Protein AF-A0A430AUU7-F1 (afdb_monomer)

pLDDT: mean 78.89, std 15.38, range [40.0, 96.62]

Solvent-accessible surface area (backbone atoms only — not comparable to full-atom values): 12287 Å² total; per-residue (Å²): 94,50,63,68,59,46,55,53,52,27,49,58,57,38,65,86,51,57,70,69,60,44,48,53,52,51,54,55,52,50,52,54,52,50,56,44,40,75,74,68,50,51,55,49,56,54,51,69,77,44,78,55,45,68,56,52,34,45,53,55,31,52,74,70,74,42,82,80,68,75,64,72,87,72,81,64,103,67,79,83,78,75,90,80,62,94,81,73,75,98,72,89,79,90,76,88,79,72,78,77,65,74,81,65,49,74,63,56,50,48,53,49,53,51,48,53,51,50,51,50,50,57,61,46,49,56,54,52,49,52,52,51,52,52,51,49,51,52,52,52,52,25,53,50,25,53,50,30,38,61,56,18,51,51,34,46,76,67,59,80,44,103,53,23,70,60,47,29,56,52,17,49,53,40,23,54,52,12,55,53,38,53,67,53,49,52,60,50,53,52,50,52,52,51,51,55,51,49,49,55,52,48,54,55,37,59,75,68,67,52,84,127

Sequence (212 aa):
MNKEHFFIELKIHLRQLPEEELQAVLDKYEAIFAEKQELGMKEVEITKDLPSPKEIAKDILKELNLDYQPANEAHNGWTEIYDDDIFSDARHYHGTDIDTRPPDSAFVRLIQVIGIIFLNIFLMLWVIFCWIMLLFCGWLTTGLLLFSPALGIFSVITALGSFGLFQLSLSILFCGFGLIGILIMNPVTKASYQLIKSYFKWNLRVLRGDRI

Structure (mmCIF, N/CA/C/O backbone):
data_AF-A0A430AUU7-F1
#
_entry.id   AF-A0A430AUU7-F1
#
loop_
_atom_site.group_PDB
_atom_site.id
_atom_site.type_symbol
_atom_site.label_atom_id
_atom_site.label_alt_id
_atom_site.label_comp_id
_atom_site.label_asym_id
_atom_site.label_entity_id
_atom_site.label_seq_id
_atom_site.pdbx_PDB_ins_code
_atom_site.Cartn_x
_atom_site.Cartn_y
_atom_site.Cartn_z
_atom_site.occupancy
_atom_site.B_iso_or_equiv
_atom_site.auth_seq_id
_atom_site.auth_comp_id
_atom_site.auth_asym_id
_atom_site.auth_atom_id
_atom_site.pdbx_PDB_model_num
ATOM 1 N N . MET A 1 1 ? 46.135 16.115 -38.097 1.00 62.88 1 MET A N 1
ATOM 2 C CA . MET A 1 1 ? 46.110 14.657 -37.830 1.00 62.88 1 MET A CA 1
ATOM 3 C C . MET A 1 1 ? 47.513 14.099 -38.019 1.00 62.88 1 MET A C 1
ATOM 5 O O . MET A 1 1 ? 48.355 14.820 -38.535 1.00 62.88 1 MET A O 1
ATOM 9 N N . ASN A 1 2 ? 47.789 12.865 -37.589 1.00 80.81 2 ASN A N 1
ATOM 10 C CA . ASN A 1 2 ? 49.045 12.187 -37.941 1.00 80.81 2 ASN A CA 1
ATOM 11 C C . ASN A 1 2 ? 48.899 11.398 -39.258 1.00 80.81 2 ASN A C 1
ATOM 13 O O . ASN A 1 2 ? 47.759 11.100 -39.636 1.00 80.81 2 ASN A O 1
ATOM 17 N N . LYS A 1 3 ? 50.007 11.028 -39.928 1.00 78.00 3 LYS A N 1
ATOM 18 C CA . LYS A 1 3 ? 49.979 10.257 -41.196 1.00 78.00 3 LYS A CA 1
ATOM 19 C C . LYS A 1 3 ? 49.103 9.002 -41.069 1.00 78.00 3 LYS A C 1
ATOM 21 O O . LYS A 1 3 ? 48.199 8.791 -41.869 1.00 78.00 3 LYS A O 1
ATOM 26 N N . GLU A 1 4 ? 49.312 8.209 -40.022 1.00 77.81 4 GLU A N 1
ATOM 27 C CA . GLU A 1 4 ? 48.573 6.956 -39.795 1.00 77.81 4 GLU A CA 1
ATOM 28 C C . GLU A 1 4 ? 47.061 7.169 -39.647 1.00 77.81 4 GLU A C 1
ATOM 30 O O . GLU A 1 4 ? 46.263 6.445 -40.239 1.00 77.81 4 GLU A O 1
ATOM 35 N N . HIS A 1 5 ? 46.664 8.206 -38.907 1.00 77.44 5 HIS A N 1
ATOM 36 C CA . HIS A 1 5 ? 45.257 8.532 -38.681 1.00 77.44 5 HIS A CA 1
ATOM 37 C C . HIS A 1 5 ? 44.553 8.925 -39.989 1.00 77.44 5 HIS A C 1
ATOM 39 O O . HIS A 1 5 ? 43.415 8.531 -40.225 1.00 77.44 5 HIS A O 1
ATOM 45 N N . PHE A 1 6 ? 45.253 9.645 -40.871 1.00 83.94 6 PHE A N 1
ATOM 46 C CA . PHE A 1 6 ? 44.748 10.016 -42.194 1.00 83.94 6 PHE A CA 1
ATOM 47 C C . PHE A 1 6 ? 44.466 8.785 -43.070 1.00 83.94 6 PHE A C 1
ATOM 49 O O . PHE A 1 6 ? 43.392 8.684 -43.663 1.00 83.94 6 PHE A O 1
ATOM 56 N N . PHE A 1 7 ? 45.387 7.817 -43.112 1.00 82.31 7 PHE A N 1
ATOM 57 C CA . PHE A 1 7 ? 45.208 6.605 -43.918 1.00 82.31 7 PHE A CA 1
ATOM 58 C C . PHE A 1 7 ? 44.124 5.669 -43.370 1.00 82.31 7 PHE A C 1
ATOM 60 O O . PHE A 1 7 ? 43.397 5.055 -44.153 1.00 82.31 7 PHE A O 1
ATOM 67 N N . ILE A 1 8 ? 43.978 5.577 -42.045 1.00 81.25 8 ILE A N 1
ATOM 68 C CA . ILE A 1 8 ? 42.907 4.791 -41.414 1.00 81.25 8 ILE A CA 1
ATOM 69 C C . ILE A 1 8 ? 41.536 5.357 -41.796 1.00 81.25 8 ILE A C 1
ATOM 71 O O . ILE A 1 8 ? 40.669 4.609 -42.248 1.00 81.25 8 ILE A O 1
ATOM 75 N N . GLU A 1 9 ? 41.352 6.671 -41.674 1.00 79.00 9 GLU A N 1
ATOM 76 C CA . GLU A 1 9 ? 40.084 7.332 -41.993 1.00 79.00 9 GLU A CA 1
ATOM 77 C C . GLU A 1 9 ? 39.754 7.250 -43.491 1.00 79.00 9 GLU A C 1
ATOM 79 O O . GLU A 1 9 ? 38.626 6.923 -43.872 1.00 79.00 9 GLU A O 1
ATOM 84 N N . LEU A 1 10 ? 40.760 7.426 -44.355 1.00 82.50 10 LEU A N 1
ATOM 85 C CA . LEU A 1 10 ? 40.610 7.255 -45.801 1.00 82.50 10 LEU A CA 1
ATOM 86 C C . LEU A 1 10 ? 40.178 5.822 -46.164 1.00 82.50 10 LEU A C 1
ATOM 88 O O . LEU A 1 10 ? 39.253 5.634 -46.957 1.00 82.50 10 LEU A O 1
ATOM 92 N N . LYS A 1 11 ? 40.783 4.804 -45.536 1.00 82.44 11 LYS A N 1
ATOM 93 C CA . LYS A 1 11 ? 40.429 3.390 -45.740 1.00 82.44 11 LYS A CA 1
ATOM 94 C C . LYS A 1 11 ? 39.004 3.071 -45.281 1.00 82.44 11 LYS A C 1
ATOM 96 O O . LYS A 1 11 ? 38.320 2.279 -45.928 1.00 82.44 11 LYS A O 1
ATOM 101 N N . ILE A 1 12 ? 38.543 3.683 -44.188 1.00 79.88 12 ILE A N 1
ATOM 102 C CA . ILE A 1 12 ? 37.166 3.517 -43.697 1.00 79.88 12 ILE A CA 1
ATOM 103 C C . ILE A 1 12 ? 36.164 4.041 -44.731 1.00 79.88 12 ILE A C 1
ATOM 105 O O . ILE A 1 12 ? 35.179 3.360 -45.032 1.00 79.88 12 ILE A O 1
ATOM 109 N N . HIS A 1 13 ? 36.426 5.216 -45.308 1.00 78.75 13 HIS A N 1
ATOM 110 C CA . HIS A 1 13 ? 35.535 5.817 -46.300 1.00 78.75 13 HIS A CA 1
ATOM 111 C C . HIS A 1 13 ? 35.591 5.139 -47.678 1.00 78.75 13 HIS A C 1
ATOM 113 O O . HIS A 1 13 ? 34.579 5.120 -48.375 1.00 78.75 13 HIS A O 1
ATOM 119 N N . LEU A 1 14 ? 36.717 4.522 -48.045 1.00 80.56 14 LEU A N 1
ATOM 120 C CA . LEU A 1 14 ? 36.902 3.810 -49.317 1.00 80.56 14 LEU A CA 1
ATOM 121 C C . LEU A 1 14 ? 36.639 2.294 -49.241 1.00 80.56 14 LEU A C 1
ATOM 123 O O . LEU A 1 14 ? 36.948 1.573 -50.184 1.00 80.56 14 LEU A O 1
ATOM 127 N N . ARG A 1 15 ? 36.021 1.784 -48.164 1.00 77.62 15 ARG A N 1
ATOM 128 C CA . ARG A 1 15 ? 35.732 0.341 -47.978 1.00 77.62 15 ARG A CA 1
ATOM 129 C C . ARG A 1 15 ? 34.912 -0.298 -49.111 1.00 77.62 15 ARG A C 1
ATOM 131 O O . ARG A 1 15 ? 34.860 -1.517 -49.216 1.00 77.62 15 ARG A O 1
ATOM 138 N N . GLN A 1 16 ? 34.223 0.512 -49.907 1.00 73.12 16 GLN A N 1
ATOM 139 C CA . GLN A 1 16 ? 33.379 0.053 -51.009 1.00 73.12 16 GLN A CA 1
ATOM 140 C C . GLN A 1 16 ? 34.174 -0.265 -52.283 1.00 73.12 16 GLN A C 1
ATOM 142 O O . GLN A 1 16 ? 33.625 -0.905 -53.176 1.00 73.12 16 GLN A O 1
ATOM 147 N N . LEU A 1 17 ? 35.437 0.168 -52.373 1.00 76.94 17 LEU A N 1
ATOM 148 C CA . LEU A 1 17 ? 36.290 -0.093 -53.530 1.00 76.94 17 LEU A CA 1
ATOM 149 C C . LEU A 1 17 ? 36.855 -1.523 -53.484 1.00 76.94 17 LEU A C 1
ATOM 151 O O . LEU A 1 17 ? 37.114 -2.049 -52.395 1.00 76.94 17 LEU A O 1
ATOM 155 N N . PRO A 1 18 ? 37.087 -2.151 -54.651 1.00 81.94 18 PRO A N 1
ATOM 156 C CA . PRO A 1 18 ? 37.859 -3.383 -54.723 1.00 81.94 18 PRO A CA 1
ATOM 157 C C . PRO A 1 18 ? 39.281 -3.155 -54.188 1.00 81.94 18 PRO A C 1
ATOM 159 O O . PRO A 1 18 ? 39.830 -2.057 -54.274 1.00 81.94 18 PRO A O 1
ATOM 162 N N . GLU A 1 19 ? 39.879 -4.208 -53.630 1.00 76.62 19 GLU A N 1
ATOM 163 C CA . GLU A 1 19 ? 41.167 -4.138 -52.926 1.00 76.62 19 GLU A CA 1
ATOM 164 C C . GLU A 1 19 ? 42.291 -3.555 -53.801 1.00 76.62 19 GLU A C 1
ATOM 166 O O . GLU A 1 19 ? 43.094 -2.764 -53.313 1.00 76.62 19 GLU A O 1
ATOM 171 N N . GLU A 1 20 ? 42.278 -3.850 -55.105 1.00 77.44 20 GLU A N 1
ATOM 172 C CA . GLU A 1 20 ? 43.240 -3.323 -56.081 1.00 77.44 20 GLU A CA 1
ATOM 173 C C . GLU A 1 20 ? 43.153 -1.793 -56.244 1.00 77.44 20 GLU A C 1
ATOM 175 O O . GLU A 1 20 ? 44.175 -1.107 -56.244 1.00 77.44 20 GLU A O 1
ATOM 180 N N . GLU A 1 21 ? 41.943 -1.232 -56.336 1.00 79.31 21 GLU A N 1
ATOM 181 C CA . GLU A 1 21 ? 41.742 0.217 -56.485 1.00 79.31 21 GLU A CA 1
ATOM 182 C C . GLU A 1 21 ? 42.003 0.958 -55.172 1.00 79.31 21 GLU A C 1
ATOM 184 O O . GLU A 1 21 ? 42.597 2.038 -55.167 1.00 79.31 21 GLU A O 1
ATOM 189 N N . LEU A 1 22 ? 41.613 0.357 -54.043 1.00 82.31 22 LEU A N 1
ATOM 190 C CA . LEU A 1 22 ? 41.919 0.882 -52.715 1.00 82.31 22 LEU A CA 1
ATOM 191 C C . LEU A 1 22 ? 43.435 1.012 -52.521 1.00 82.31 22 LEU A C 1
ATOM 193 O O . LEU A 1 22 ? 43.908 2.047 -52.054 1.00 82.31 22 LEU A O 1
ATOM 197 N N . GLN A 1 23 ? 44.193 -0.020 -52.890 1.00 80.69 23 GLN A N 1
ATOM 198 C CA . GLN A 1 23 ? 45.644 -0.033 -52.732 1.00 80.69 23 GLN A CA 1
ATOM 199 C C . GLN A 1 23 ? 46.318 0.994 -53.652 1.00 80.69 23 GLN A C 1
ATOM 201 O O . GLN A 1 23 ? 47.152 1.764 -53.185 1.00 80.69 23 GLN A O 1
ATOM 206 N N . ALA A 1 24 ? 45.855 1.124 -54.899 1.00 82.75 24 ALA A N 1
ATOM 207 C CA . ALA A 1 24 ? 46.340 2.152 -55.822 1.00 82.75 24 ALA A CA 1
ATOM 208 C C . ALA A 1 24 ? 46.122 3.587 -55.298 1.00 82.75 24 ALA A C 1
ATOM 210 O O . ALA A 1 24 ? 46.979 4.460 -55.470 1.00 82.75 24 ALA A O 1
ATOM 211 N N . VAL A 1 25 ? 44.989 3.844 -54.636 1.00 83.94 25 VAL A N 1
ATOM 212 C CA . VAL A 1 25 ? 44.725 5.136 -53.985 1.00 83.94 25 VAL A CA 1
ATOM 213 C C . VAL A 1 25 ? 45.675 5.357 -52.809 1.00 83.94 25 VAL A C 1
ATOM 215 O O . VAL A 1 25 ? 46.253 6.439 -52.691 1.00 83.94 25 VAL A O 1
ATOM 218 N N . LEU A 1 26 ? 45.858 4.353 -51.949 1.00 85.75 26 LEU A N 1
ATOM 219 C CA . LEU A 1 26 ? 46.751 4.455 -50.792 1.00 85.75 26 LEU A CA 1
ATOM 220 C C . LEU A 1 26 ? 48.198 4.728 -51.225 1.00 85.75 26 LEU A C 1
ATOM 222 O O . LEU A 1 26 ? 48.805 5.664 -50.705 1.00 85.75 26 LEU A O 1
ATOM 226 N N . ASP A 1 27 ? 48.694 4.011 -52.233 1.00 86.38 27 ASP A N 1
ATOM 227 C CA . ASP A 1 27 ? 50.049 4.172 -52.772 1.00 86.38 27 ASP A CA 1
ATOM 228 C C . ASP A 1 27 ? 50.266 5.579 -53.355 1.00 86.38 27 ASP A C 1
ATOM 230 O O . ASP A 1 27 ? 51.306 6.210 -53.141 1.00 86.38 27 ASP A O 1
ATOM 234 N N . LYS A 1 28 ? 49.255 6.124 -54.047 1.00 86.62 28 LYS A N 1
ATOM 235 C CA . LYS A 1 28 ? 49.293 7.490 -54.591 1.00 86.62 28 LYS A CA 1
ATOM 236 C C . LYS A 1 28 ? 49.451 8.532 -53.484 1.00 86.62 28 LYS A C 1
ATOM 238 O O . LYS A 1 28 ? 50.271 9.442 -53.611 1.00 86.62 28 LYS A O 1
ATOM 243 N N . TYR A 1 29 ? 48.665 8.429 -52.413 1.00 85.56 29 TYR A N 1
ATOM 244 C CA . TYR A 1 29 ? 48.767 9.371 -51.297 1.00 85.56 29 TYR A CA 1
ATOM 245 C C . TYR A 1 29 ? 50.035 9.143 -50.474 1.00 85.56 29 TYR A C 1
ATOM 247 O O . TYR A 1 29 ? 50.625 10.114 -50.004 1.00 85.56 29 TYR A O 1
ATOM 255 N N . GLU A 1 30 ? 50.518 7.909 -50.354 1.00 87.00 30 GLU A N 1
ATOM 256 C CA . GLU A 1 30 ? 51.804 7.622 -49.720 1.00 87.00 30 GLU A CA 1
ATOM 257 C C . GLU A 1 30 ? 52.971 8.293 -50.455 1.00 87.00 30 GLU A C 1
ATOM 259 O O . GLU A 1 30 ? 53.800 8.933 -49.804 1.00 87.00 30 GLU A O 1
ATOM 264 N N . ALA A 1 31 ? 52.988 8.252 -51.789 1.00 85.94 31 ALA A N 1
ATOM 265 C CA . ALA A 1 31 ? 53.989 8.954 -52.591 1.00 85.94 31 ALA A CA 1
ATOM 266 C C . ALA A 1 31 ? 53.959 10.479 -52.364 1.00 85.94 31 ALA A C 1
ATOM 268 O O . ALA A 1 31 ? 55.010 11.096 -52.201 1.00 85.94 31 ALA A O 1
ATOM 269 N N . ILE A 1 32 ? 52.764 11.079 -52.265 1.00 84.69 32 ILE A N 1
ATOM 270 C CA . ILE A 1 32 ? 52.600 12.516 -51.969 1.00 84.69 32 ILE A CA 1
ATOM 271 C C . ILE A 1 32 ? 53.133 12.855 -50.570 1.00 84.69 32 ILE A C 1
ATOM 273 O O . ILE A 1 32 ? 53.781 13.886 -50.381 1.00 84.69 32 ILE A O 1
ATOM 277 N N . PHE A 1 33 ? 52.865 12.004 -49.575 1.00 84.56 33 PHE A N 1
ATOM 278 C CA . PHE A 1 33 ? 53.399 12.191 -48.225 1.00 84.56 33 PHE A CA 1
ATOM 279 C C . PHE A 1 33 ? 54.927 12.069 -48.200 1.00 84.56 33 PHE A C 1
ATOM 281 O O . PHE A 1 33 ? 55.571 12.880 -47.538 1.00 84.56 33 PHE A O 1
ATOM 288 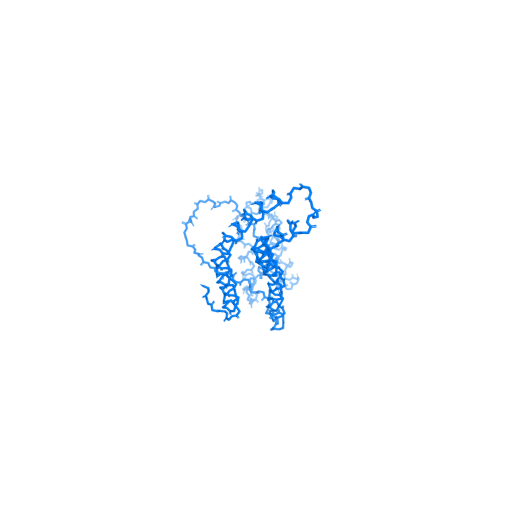N N . ALA A 1 34 ? 55.502 11.112 -48.934 1.00 85.06 34 ALA A N 1
ATOM 289 C CA . ALA A 1 34 ? 56.949 10.924 -49.027 1.00 85.06 34 ALA A CA 1
ATOM 290 C C . ALA A 1 34 ? 57.644 12.128 -49.687 1.00 85.06 34 ALA A C 1
ATOM 292 O O . ALA A 1 34 ? 58.589 12.670 -49.121 1.00 85.06 34 ALA A O 1
ATOM 293 N N . GLU A 1 35 ? 57.119 12.617 -50.814 1.00 86.12 35 GLU A N 1
ATOM 294 C CA . GLU A 1 35 ? 57.648 13.800 -51.510 1.00 86.12 35 GLU A CA 1
ATOM 295 C C . GLU A 1 35 ? 57.627 15.042 -50.603 1.00 86.12 35 GLU A C 1
ATOM 297 O O . GLU A 1 35 ? 58.610 15.776 -50.478 1.00 86.12 35 GLU A O 1
ATOM 302 N N . LYS A 1 36 ? 56.515 15.262 -49.894 1.00 82.38 36 LYS A N 1
ATOM 303 C CA . LYS A 1 36 ? 56.381 16.393 -48.968 1.00 82.38 36 LYS A CA 1
ATOM 304 C C . LYS A 1 36 ? 57.260 16.257 -47.719 1.00 82.38 36 LYS A C 1
ATOM 306 O O . LYS A 1 36 ? 57.702 17.271 -47.177 1.00 82.38 36 LYS A O 1
ATOM 311 N N . GLN A 1 37 ? 57.540 15.033 -47.281 1.00 82.12 37 GLN A N 1
ATOM 312 C CA . GLN A 1 37 ? 58.458 14.757 -46.177 1.00 82.12 37 GLN A CA 1
ATOM 313 C C . GLN A 1 37 ? 59.918 15.024 -46.573 1.00 82.12 37 GLN A C 1
ATOM 315 O O . GLN A 1 37 ? 60.671 15.571 -45.767 1.00 82.12 37 GLN A O 1
ATOM 320 N N . GLU A 1 38 ? 60.310 14.725 -47.816 1.00 81.31 38 GLU A N 1
ATOM 321 C CA . GLU A 1 38 ? 61.638 15.069 -48.355 1.00 81.31 38 GLU A CA 1
ATOM 322 C C . GLU A 1 38 ? 61.856 16.587 -48.458 1.00 81.31 38 GLU A C 1
ATOM 324 O O . GLU A 1 38 ? 62.966 17.073 -48.242 1.00 81.31 38 GLU A O 1
ATOM 329 N N . LEU A 1 39 ? 60.784 17.354 -48.685 1.00 79.62 39 LEU A N 1
ATOM 330 C CA . LEU A 1 39 ? 60.789 18.823 -48.619 1.00 79.62 39 LEU A CA 1
ATOM 331 C C . LEU A 1 39 ? 60.893 19.378 -47.182 1.00 79.62 39 LEU A C 1
ATOM 333 O O . LEU A 1 39 ? 60.913 20.595 -46.991 1.00 79.62 39 LEU A O 1
ATOM 337 N N . GLY A 1 40 ? 60.980 18.509 -46.171 1.00 77.38 40 GLY A N 1
ATOM 338 C CA . GLY A 1 40 ? 61.178 18.874 -44.768 1.00 77.38 40 GLY A CA 1
ATOM 339 C C . GLY A 1 40 ? 59.902 19.258 -44.015 1.00 77.38 40 GLY A C 1
ATOM 340 O O . GLY A 1 40 ? 59.999 19.741 -42.884 1.00 77.38 40 GLY A O 1
ATOM 341 N N . MET A 1 41 ? 58.717 19.051 -44.601 1.00 74.44 41 MET A N 1
ATOM 342 C CA . MET A 1 41 ? 57.445 19.305 -43.917 1.00 74.44 41 MET A CA 1
ATOM 343 C C . MET A 1 41 ? 57.152 18.219 -42.881 1.00 74.44 41 MET A C 1
ATOM 345 O O . MET A 1 41 ? 57.390 17.029 -43.103 1.00 74.44 41 MET A O 1
ATOM 349 N N . LYS A 1 42 ? 56.597 18.620 -41.735 1.00 81.19 42 LYS A N 1
ATOM 350 C CA . LYS A 1 42 ? 56.163 17.664 -40.708 1.00 81.19 42 LYS A CA 1
ATOM 351 C C . LYS A 1 42 ? 54.832 17.033 -41.109 1.00 81.19 42 LYS A C 1
ATOM 353 O O . LYS A 1 42 ? 53.970 17.701 -41.666 1.00 81.19 42 LYS A O 1
ATOM 358 N N . GLU A 1 43 ? 54.613 15.773 -40.735 1.00 77.06 43 GLU A N 1
ATOM 359 C CA . GLU A 1 43 ? 53.394 15.013 -41.075 1.00 77.06 43 GLU A CA 1
ATOM 360 C C . GLU A 1 43 ? 52.094 15.762 -40.727 1.00 77.06 43 GLU A C 1
ATOM 362 O O . GLU A 1 43 ? 51.132 15.752 -41.491 1.00 77.06 43 GLU A O 1
ATOM 367 N N . VAL A 1 44 ? 52.089 16.493 -39.608 1.00 74.94 44 VAL A N 1
ATOM 368 C CA . VAL A 1 44 ? 50.937 17.289 -39.159 1.00 74.94 44 VAL A CA 1
ATOM 369 C C . VAL A 1 44 ? 50.650 18.471 -40.090 1.00 74.94 44 VAL A C 1
ATOM 371 O O . VAL A 1 44 ? 49.485 18.794 -40.310 1.00 74.94 44 VAL A O 1
ATOM 374 N N . GLU A 1 45 ? 51.680 19.104 -40.649 1.00 75.19 45 GLU A N 1
ATOM 375 C CA . GLU A 1 45 ? 51.544 20.210 -41.608 1.00 75.19 45 GLU A CA 1
ATOM 376 C C . GLU A 1 45 ? 51.049 19.684 -42.956 1.00 75.19 45 GLU A C 1
ATOM 378 O O . GLU A 1 45 ? 50.103 20.228 -43.519 1.00 75.19 45 GLU A O 1
ATOM 383 N N . ILE A 1 46 ? 51.571 18.534 -43.391 1.00 75.69 46 ILE A N 1
ATOM 384 C CA . ILE A 1 46 ? 51.122 17.856 -44.612 1.00 75.69 46 ILE A CA 1
ATOM 385 C C . ILE A 1 46 ? 49.617 17.549 -44.539 1.00 75.69 46 ILE A C 1
ATOM 387 O O . ILE A 1 46 ? 48.894 17.817 -45.495 1.00 75.69 46 ILE A O 1
ATOM 391 N N . THR A 1 47 ? 49.112 17.064 -43.396 1.00 74.75 47 THR A N 1
ATOM 392 C CA . THR A 1 47 ? 47.666 16.803 -43.226 1.00 74.75 47 THR A CA 1
ATOM 393 C C . THR A 1 47 ? 46.791 18.057 -43.191 1.00 74.75 47 THR A C 1
ATOM 395 O O . THR A 1 47 ? 45.591 17.937 -43.400 1.00 74.75 47 THR A O 1
ATOM 398 N N . LYS A 1 48 ? 47.353 19.239 -42.902 1.00 76.62 48 LYS A N 1
ATOM 399 C CA . LYS A 1 48 ? 46.611 20.512 -42.939 1.00 76.62 48 LYS A CA 1
ATOM 400 C C . LYS A 1 48 ? 46.525 21.081 -44.352 1.00 76.62 48 LYS A C 1
ATOM 402 O O . LYS A 1 48 ? 45.543 21.740 -44.674 1.00 76.62 48 LYS A O 1
ATOM 407 N N . ASP A 1 49 ? 47.539 20.813 -45.170 1.00 76.88 49 ASP A N 1
ATOM 408 C CA . ASP A 1 49 ? 47.589 21.248 -46.566 1.00 76.88 49 ASP A CA 1
ATOM 409 C C . ASP A 1 49 ? 46.782 20.341 -47.506 1.00 76.88 49 ASP A C 1
ATOM 411 O O . ASP A 1 49 ? 46.441 20.750 -48.617 1.00 76.88 49 ASP A O 1
ATOM 415 N N . LEU A 1 50 ? 46.523 19.091 -47.109 1.00 78.94 50 LEU A N 1
ATOM 416 C CA . LEU A 1 50 ? 45.706 18.158 -47.884 1.00 78.94 50 LEU A CA 1
ATOM 417 C C . LEU A 1 50 ? 44.208 18.328 -47.560 1.00 78.94 50 LEU A C 1
ATOM 419 O O . LEU A 1 50 ? 43.861 18.617 -46.414 1.00 78.94 50 LEU A O 1
ATOM 423 N N . PRO A 1 51 ? 43.308 18.098 -48.540 1.00 77.56 51 PRO A N 1
ATOM 424 C CA . PRO A 1 51 ? 41.873 18.006 -48.282 1.00 77.56 51 PRO A CA 1
ATOM 425 C C . PRO A 1 51 ? 41.553 16.901 -47.268 1.00 77.56 51 PRO A C 1
ATOM 427 O O . PRO A 1 51 ? 42.328 15.952 -47.100 1.00 77.56 51 PRO A O 1
ATOM 430 N N . SER A 1 52 ? 40.400 16.999 -46.604 1.00 79.31 52 SER A N 1
ATOM 431 C CA . SER A 1 52 ? 40.021 16.010 -45.589 1.00 79.31 52 SER A CA 1
ATOM 432 C C . SER A 1 52 ? 39.900 14.598 -46.201 1.00 79.31 52 SER A C 1
ATOM 434 O O . SER A 1 52 ? 39.441 14.463 -47.341 1.00 79.31 52 SER A O 1
ATOM 436 N N . PRO A 1 53 ? 40.259 13.517 -45.473 1.00 77.31 53 PRO A N 1
ATOM 437 C CA . PRO A 1 53 ? 40.159 12.143 -45.987 1.00 77.31 53 PRO A CA 1
ATOM 438 C C . PRO A 1 53 ? 38.766 11.803 -46.531 1.00 77.31 53 PRO A C 1
ATOM 440 O O . PRO A 1 53 ? 38.624 11.074 -47.511 1.00 77.31 53 PRO A O 1
ATOM 443 N N . LYS A 1 54 ? 37.731 12.371 -45.906 1.00 76.69 54 LYS A N 1
ATOM 444 C CA . LYS A 1 54 ? 36.329 12.233 -46.301 1.00 76.69 54 LYS A CA 1
ATOM 445 C C . LYS A 1 54 ? 36.023 12.885 -47.650 1.00 76.69 54 LYS A C 1
ATOM 447 O O . LYS A 1 54 ? 35.291 12.304 -48.448 1.00 76.69 54 LYS A O 1
ATOM 452 N N . GLU A 1 55 ? 36.565 14.073 -47.911 1.00 77.31 55 GLU A N 1
ATOM 453 C CA . GLU A 1 55 ? 36.413 14.759 -49.201 1.00 77.31 55 GLU A CA 1
ATOM 454 C C . GLU A 1 55 ? 37.154 14.017 -50.307 1.00 77.31 55 GLU A C 1
ATOM 456 O O . GLU A 1 55 ? 36.570 13.763 -51.357 1.00 77.31 55 GLU A O 1
ATOM 461 N N . ILE A 1 56 ? 38.379 13.562 -50.029 1.00 81.94 56 ILE A N 1
ATOM 462 C CA . ILE A 1 56 ? 39.157 12.733 -50.956 1.00 81.94 56 ILE A CA 1
ATOM 463 C C . ILE A 1 56 ? 38.381 11.464 -51.318 1.00 81.94 56 ILE A C 1
ATOM 465 O O . ILE A 1 56 ? 38.243 11.133 -52.494 1.00 81.94 56 ILE A O 1
ATOM 469 N N . ALA A 1 57 ? 37.829 10.771 -50.320 1.00 81.62 57 ALA A N 1
ATOM 470 C CA . ALA A 1 57 ? 37.047 9.568 -50.565 1.00 81.62 57 ALA A CA 1
ATOM 471 C C . ALA A 1 57 ? 35.804 9.850 -51.420 1.00 81.62 57 ALA A C 1
ATOM 473 O O . ALA A 1 57 ? 35.491 9.082 -52.328 1.00 81.62 57 ALA A O 1
ATOM 474 N N . LYS A 1 58 ? 35.114 10.965 -51.161 1.00 80.50 58 LYS A N 1
ATOM 475 C CA . LYS A 1 58 ? 33.938 11.386 -51.929 1.00 80.50 58 LYS A CA 1
ATOM 476 C C . LYS A 1 58 ? 34.283 11.703 -53.384 1.00 80.50 58 LYS A C 1
ATOM 478 O O . LYS A 1 58 ? 33.524 11.320 -54.271 1.00 80.50 58 LYS A O 1
ATOM 483 N N . ASP A 1 59 ? 35.402 12.376 -53.627 1.00 81.06 59 ASP A N 1
ATOM 484 C CA . ASP A 1 59 ? 35.844 12.729 -54.977 1.00 81.06 59 ASP A CA 1
ATOM 485 C C . ASP A 1 59 ? 36.249 11.488 -55.782 1.00 81.06 59 ASP A C 1
ATOM 487 O O . ASP A 1 59 ? 35.827 11.345 -56.929 1.00 81.06 59 ASP A O 1
ATOM 491 N N . ILE A 1 60 ? 36.964 10.547 -55.159 1.00 82.94 60 ILE A N 1
ATOM 492 C CA . ILE A 1 60 ? 37.358 9.273 -55.784 1.00 82.94 60 ILE A CA 1
ATOM 493 C C . ILE A 1 60 ? 36.129 8.417 -56.113 1.00 82.94 60 ILE A C 1
ATOM 495 O O . ILE A 1 60 ? 36.001 7.902 -57.222 1.00 82.94 60 ILE A O 1
ATOM 499 N N . LEU A 1 61 ? 35.185 8.297 -55.176 1.00 80.19 61 LEU A N 1
ATOM 500 C CA . LEU A 1 61 ? 33.938 7.559 -55.402 1.00 80.19 61 LEU A CA 1
ATOM 501 C C . LEU A 1 61 ? 33.108 8.190 -56.526 1.00 80.19 61 LEU A C 1
ATOM 503 O O . LEU A 1 61 ? 32.575 7.481 -57.379 1.00 80.19 61 LEU A O 1
ATOM 507 N N . LYS A 1 62 ? 33.060 9.525 -56.578 1.00 82.31 62 LYS A N 1
ATOM 508 C CA . LYS A 1 62 ? 32.377 10.266 -57.640 1.00 82.31 62 LYS A CA 1
ATOM 509 C C . LYS A 1 62 ? 33.027 10.045 -59.008 1.00 82.31 62 LYS A C 1
ATOM 511 O O . LYS A 1 62 ? 32.306 9.906 -59.993 1.00 82.31 62 LYS A O 1
ATOM 516 N N . GLU A 1 63 ? 34.356 10.002 -59.079 1.00 80.94 63 GLU A N 1
ATOM 517 C CA . GLU A 1 63 ? 35.100 9.704 -60.310 1.00 80.94 63 GLU A CA 1
ATOM 518 C C . GLU A 1 63 ? 34.791 8.289 -60.833 1.00 80.94 63 GLU A C 1
ATOM 520 O O . GLU A 1 63 ? 34.625 8.088 -62.037 1.00 80.94 63 GLU A O 1
ATOM 525 N N . LEU A 1 64 ? 34.586 7.334 -59.922 1.00 77.56 64 LEU A N 1
ATOM 526 C CA . LEU A 1 64 ? 34.205 5.948 -60.219 1.00 77.56 64 LEU A CA 1
ATOM 527 C C . LEU A 1 64 ? 32.693 5.747 -60.466 1.00 77.56 64 LEU A C 1
ATOM 529 O O . LEU A 1 64 ? 32.252 4.618 -60.668 1.00 77.56 64 LEU A O 1
ATOM 533 N N . ASN A 1 65 ? 31.886 6.818 -60.491 1.00 74.25 65 ASN A N 1
ATOM 534 C CA . ASN A 1 65 ? 30.413 6.774 -60.568 1.00 74.25 65 ASN A CA 1
ATOM 535 C C . ASN A 1 65 ? 29.749 5.932 -59.455 1.00 74.25 65 ASN A C 1
ATOM 537 O O . ASN A 1 65 ? 28.669 5.371 -59.652 1.00 74.25 65 ASN A O 1
ATOM 541 N N . LEU A 1 66 ? 30.380 5.853 -58.282 1.00 74.38 66 LEU A N 1
ATOM 542 C CA . LEU A 1 66 ? 29.843 5.197 -57.094 1.00 74.38 66 LEU A CA 1
ATOM 543 C C . LEU A 1 66 ? 29.181 6.232 -56.177 1.00 74.38 66 LEU A C 1
ATOM 545 O O . LEU A 1 66 ? 29.686 7.341 -55.994 1.00 74.38 66 LEU A O 1
ATOM 549 N N . ASP A 1 67 ? 28.035 5.874 -55.596 1.00 67.81 67 ASP A N 1
ATOM 550 C CA . ASP A 1 67 ? 27.364 6.734 -54.622 1.00 67.81 67 ASP A CA 1
ATOM 551 C C . ASP A 1 67 ? 28.109 6.687 -53.283 1.00 67.81 67 ASP A C 1
ATOM 553 O O . ASP A 1 67 ? 28.422 5.613 -52.765 1.00 67.81 67 ASP A O 1
ATOM 557 N N . TYR A 1 68 ? 28.403 7.855 -52.708 1.00 65.31 68 TYR A N 1
ATOM 558 C CA . TYR A 1 68 ? 29.042 7.924 -51.398 1.00 65.31 68 TYR A CA 1
ATOM 559 C C . TYR A 1 68 ? 28.032 7.499 -50.337 1.00 65.31 68 TYR A C 1
ATOM 561 O O . TYR A 1 68 ? 27.214 8.300 -49.882 1.00 65.31 68 TYR A O 1
ATOM 569 N N . GLN A 1 69 ? 28.117 6.249 -49.891 1.00 61.62 69 GLN A N 1
ATOM 570 C CA . GLN A 1 69 ? 27.440 5.864 -48.662 1.00 61.62 69 GLN A CA 1
ATOM 571 C C . GLN A 1 69 ? 28.332 6.274 -47.487 1.00 61.62 69 GLN A C 1
ATOM 573 O O . GLN A 1 69 ? 29.438 5.730 -47.375 1.00 61.62 69 GLN A O 1
ATOM 578 N N . PRO A 1 70 ? 27.907 7.217 -46.616 1.00 58.56 70 PRO A N 1
ATOM 579 C CA . PRO A 1 70 ? 28.642 7.459 -45.385 1.00 58.56 70 PRO A CA 1
ATOM 580 C C . PRO A 1 70 ? 28.783 6.103 -44.706 1.00 58.56 70 PRO A C 1
ATOM 582 O O . PRO A 1 70 ? 27.797 5.373 -44.583 1.00 58.56 70 PRO A O 1
ATOM 585 N N . ALA A 1 71 ? 30.015 5.720 -44.359 1.00 54.94 71 ALA A N 1
ATOM 586 C CA . ALA A 1 71 ? 30.226 4.537 -43.546 1.00 54.94 71 ALA A CA 1
ATOM 587 C C . ALA A 1 71 ? 29.325 4.735 -42.335 1.00 54.94 71 ALA A C 1
ATOM 589 O O . ALA A 1 71 ? 29.559 5.676 -41.582 1.00 54.94 71 ALA A O 1
ATOM 590 N N . ASN A 1 72 ? 28.237 3.955 -42.253 1.00 49.75 72 ASN A N 1
ATOM 591 C CA . ASN A 1 72 ? 27.279 4.058 -41.167 1.00 49.75 72 ASN A CA 1
ATOM 592 C C . ASN A 1 72 ? 28.115 4.182 -39.898 1.00 49.75 72 ASN A C 1
ATOM 594 O O . ASN A 1 72 ? 28.917 3.280 -39.631 1.00 49.75 72 ASN A O 1
ATOM 598 N N . GLU A 1 73 ? 27.971 5.299 -39.181 1.00 47.38 73 GLU A N 1
ATOM 599 C CA . GLU A 1 73 ? 28.440 5.496 -37.809 1.00 47.38 73 GLU A CA 1
ATOM 600 C C . GLU A 1 73 ? 27.641 4.524 -36.933 1.00 47.38 73 GLU A C 1
ATOM 602 O O . GLU A 1 73 ? 26.803 4.872 -36.106 1.00 47.38 73 GLU A O 1
ATOM 607 N N . ALA A 1 74 ? 27.799 3.243 -37.241 1.00 42.41 74 ALA A N 1
ATOM 608 C CA . ALA A 1 74 ? 27.107 2.147 -36.646 1.00 42.41 74 ALA A CA 1
ATOM 609 C C . ALA A 1 74 ? 27.781 1.959 -35.302 1.00 42.41 74 ALA A C 1
ATOM 611 O O . ALA A 1 74 ? 28.759 1.233 -35.172 1.00 42.41 74 ALA A O 1
ATOM 612 N N . HIS A 1 75 ? 27.185 2.621 -34.318 1.00 47.47 75 HIS A N 1
ATOM 613 C CA . HIS A 1 75 ? 26.841 1.946 -33.085 1.00 47.47 75 HIS A CA 1
ATOM 614 C C . HIS A 1 75 ? 28.050 1.440 -32.294 1.00 47.47 75 HIS A C 1
ATOM 616 O O . HIS A 1 75 ? 28.128 0.279 -31.899 1.00 47.47 75 HIS A O 1
ATOM 622 N N . ASN A 1 76 ? 28.947 2.367 -31.981 1.00 46.50 76 ASN A N 1
ATOM 623 C CA . ASN A 1 76 ? 29.781 2.258 -30.797 1.00 46.50 76 ASN A CA 1
ATOM 624 C C . ASN A 1 76 ? 29.268 3.364 -29.877 1.00 46.50 76 ASN A C 1
ATOM 626 O O . ASN A 1 76 ? 29.354 4.529 -30.246 1.00 46.50 76 ASN A O 1
ATOM 630 N N . GLY A 1 77 ? 28.687 3.027 -28.723 1.00 53.22 77 GLY A N 1
ATOM 631 C CA . GLY A 1 77 ? 28.151 3.987 -27.742 1.00 53.22 77 GLY A CA 1
ATOM 632 C C . GLY A 1 77 ? 29.217 4.841 -27.041 1.00 53.22 77 GLY A C 1
ATOM 633 O O . GLY A 1 77 ? 29.144 5.036 -25.833 1.00 53.22 77 GLY A O 1
ATOM 634 N N . TRP A 1 78 ? 30.213 5.308 -27.789 1.00 44.66 78 TRP A N 1
ATOM 635 C CA . TRP A 1 78 ? 31.306 6.160 -27.360 1.00 44.66 78 TRP A CA 1
ATOM 636 C C . TRP A 1 78 ? 31.456 7.292 -28.370 1.00 44.66 78 TRP A C 1
ATOM 638 O O . TRP A 1 78 ? 32.037 7.117 -29.439 1.00 44.66 78 TRP A O 1
ATOM 648 N N . THR A 1 79 ? 30.918 8.451 -28.015 1.00 51.59 79 THR A N 1
ATOM 649 C CA . THR A 1 79 ? 31.253 9.728 -28.642 1.00 51.59 79 THR A CA 1
ATOM 650 C C . THR A 1 79 ? 32.432 10.292 -27.858 1.00 51.59 79 THR A C 1
ATOM 652 O O . THR A 1 79 ? 32.309 10.501 -26.649 1.00 51.59 79 THR A O 1
ATOM 655 N N . GLU A 1 80 ? 33.585 10.506 -28.492 1.00 51.38 80 GLU A N 1
ATOM 656 C CA . GLU A 1 80 ? 34.644 11.295 -27.859 1.00 51.38 80 GLU A CA 1
ATOM 657 C C . GLU A 1 80 ? 34.117 12.723 -27.684 1.00 51.38 80 GLU A C 1
ATOM 659 O O . GLU A 1 80 ? 33.808 13.416 -28.652 1.00 51.38 80 GLU A O 1
ATOM 664 N N . ILE A 1 81 ? 33.953 13.146 -26.430 1.00 49.16 81 ILE A N 1
ATOM 665 C CA . ILE A 1 81 ? 33.722 14.550 -26.108 1.00 49.16 81 ILE A CA 1
ATOM 666 C C . ILE A 1 81 ? 35.063 15.240 -26.354 1.00 49.16 81 ILE A C 1
ATOM 668 O O . ILE A 1 81 ? 35.972 15.125 -25.534 1.00 49.16 81 ILE A O 1
ATOM 672 N N . TYR A 1 82 ? 35.214 15.916 -27.492 1.00 54.97 82 TYR A N 1
ATOM 673 C CA . TYR A 1 82 ? 36.294 16.883 -27.642 1.00 54.97 82 TYR A CA 1
ATOM 674 C C . TYR A 1 82 ? 36.015 18.026 -26.667 1.00 54.97 82 TYR A C 1
ATOM 676 O O . TYR A 1 82 ? 35.024 18.744 -26.791 1.00 54.97 82 TYR A O 1
ATOM 684 N N . ASP A 1 83 ? 36.874 18.146 -25.663 1.00 51.34 83 ASP A N 1
ATOM 685 C CA . ASP A 1 83 ? 36.795 19.130 -24.584 1.00 51.34 83 ASP A CA 1
ATOM 686 C C . ASP A 1 83 ? 37.241 20.529 -25.058 1.00 51.34 83 ASP A C 1
ATOM 688 O O . ASP A 1 83 ? 38.023 21.188 -24.37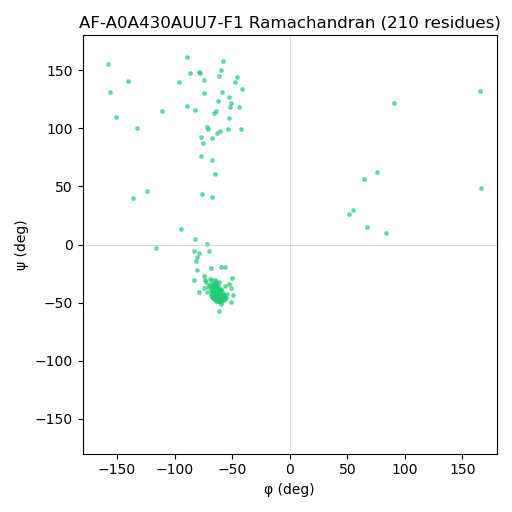9 1.00 51.34 83 ASP A O 1
ATOM 692 N N . ASP A 1 84 ? 36.815 20.961 -26.253 1.00 49.00 84 ASP A N 1
ATOM 693 C CA . ASP A 1 84 ? 37.277 22.230 -26.843 1.00 49.00 84 ASP A CA 1
ATOM 694 C C . ASP A 1 84 ? 36.182 23.285 -27.044 1.00 49.00 84 ASP A C 1
ATOM 696 O O . ASP A 1 84 ? 36.499 24.415 -27.378 1.00 49.00 84 ASP A O 1
ATOM 700 N N . ASP A 1 85 ? 34.910 22.994 -26.744 1.00 46.69 85 ASP A N 1
ATOM 701 C CA . ASP A 1 85 ? 33.839 24.002 -26.856 1.00 46.69 85 ASP A CA 1
ATOM 702 C C . ASP A 1 85 ? 32.860 24.009 -25.667 1.00 46.69 85 ASP A C 1
ATOM 704 O O . ASP A 1 85 ? 31.659 24.270 -25.798 1.00 46.69 85 ASP A O 1
ATOM 708 N N . ILE A 1 86 ? 33.382 23.839 -24.446 1.00 48.94 86 ILE A N 1
ATOM 709 C CA . ILE A 1 86 ? 32.734 24.400 -23.250 1.00 48.94 86 ILE A CA 1
ATOM 710 C C . ILE A 1 86 ? 32.840 25.931 -23.357 1.00 48.94 86 ILE A C 1
ATOM 712 O O . ILE A 1 86 ? 33.686 26.488 -22.688 1.00 48.94 86 ILE A O 1
ATOM 716 N N . PHE A 1 87 ? 32.086 26.609 -24.234 1.00 49.00 87 PHE A N 1
ATOM 717 C CA . PHE A 1 87 ? 31.717 28.046 -24.175 1.00 49.00 87 PHE A CA 1
ATOM 718 C C . PHE A 1 87 ? 31.135 28.566 -25.511 1.00 49.00 87 PHE A C 1
ATOM 720 O O . PHE A 1 87 ? 31.477 29.656 -25.955 1.00 49.00 87 PHE A O 1
ATOM 727 N N . SER A 1 88 ? 30.175 27.892 -26.150 1.00 47.31 88 SER A N 1
ATOM 728 C CA . SER A 1 88 ? 29.168 28.648 -26.915 1.00 47.31 88 SER A CA 1
ATOM 729 C C . SER A 1 88 ? 27.858 27.886 -27.088 1.00 47.31 88 SER A C 1
ATOM 731 O O . SER A 1 88 ? 27.812 26.728 -27.466 1.00 47.31 88 SER A O 1
ATOM 733 N N . ASP A 1 89 ? 26.782 28.603 -26.785 1.00 42.03 89 ASP A N 1
ATOM 734 C CA . ASP A 1 89 ? 25.384 28.255 -27.021 1.00 42.03 89 ASP A CA 1
ATOM 735 C C . ASP A 1 89 ? 24.721 27.222 -26.096 1.00 42.03 89 ASP A C 1
ATOM 737 O O . ASP A 1 89 ? 24.140 26.208 -26.478 1.00 42.03 89 ASP A O 1
ATOM 741 N N . ALA A 1 90 ? 24.657 27.595 -24.817 1.00 49.22 90 ALA A N 1
ATOM 742 C CA . ALA A 1 90 ? 23.505 27.232 -24.009 1.00 49.22 90 ALA A CA 1
ATOM 743 C C . ALA A 1 90 ? 22.251 27.901 -24.598 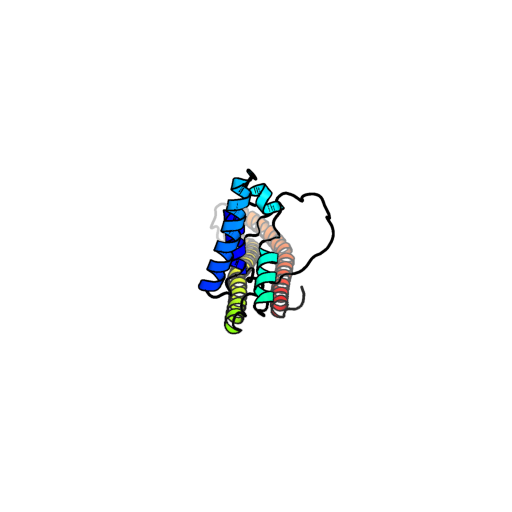1.00 49.22 90 ALA A C 1
ATOM 745 O O . ALA A 1 90 ? 21.989 29.066 -24.282 1.00 49.22 90 ALA A O 1
ATOM 746 N N . ARG A 1 91 ? 21.498 27.174 -25.440 1.00 48.62 91 ARG A N 1
ATOM 747 C CA . ARG A 1 91 ? 20.028 27.226 -25.624 1.00 48.62 91 ARG A CA 1
ATOM 748 C C . ARG A 1 91 ? 19.628 26.498 -26.923 1.00 48.62 91 ARG A C 1
ATOM 750 O O . ARG A 1 91 ? 20.093 26.894 -27.973 1.00 48.62 91 ARG A O 1
ATOM 757 N N . HIS A 1 92 ? 18.613 25.620 -26.837 1.00 40.00 92 HIS A N 1
ATOM 758 C CA . HIS A 1 92 ? 17.900 24.888 -27.922 1.00 40.00 92 HIS A CA 1
ATOM 759 C C . HIS A 1 92 ? 18.525 23.516 -28.263 1.00 40.00 92 HIS A C 1
ATOM 761 O O . HIS A 1 92 ? 19.678 23.456 -28.636 1.00 40.00 92 HIS A O 1
ATOM 767 N N . TYR A 1 93 ? 17.868 22.354 -28.197 1.00 44.56 93 TYR A N 1
ATOM 768 C CA . TYR A 1 93 ? 16.490 21.978 -27.882 1.00 44.56 93 TYR A CA 1
ATOM 769 C C . TYR A 1 93 ? 16.454 20.500 -27.441 1.00 44.56 93 TYR A C 1
ATOM 771 O O . TYR A 1 93 ? 17.288 19.682 -27.810 1.00 44.56 93 TYR A O 1
ATOM 779 N N . HIS A 1 94 ? 15.422 20.195 -26.664 1.00 47.16 94 HIS A N 1
ATOM 780 C CA . HIS A 1 94 ? 14.925 18.884 -26.265 1.00 47.16 94 HIS A CA 1
ATOM 781 C C . HIS A 1 94 ? 14.543 18.035 -27.497 1.00 47.16 94 HIS A C 1
ATOM 783 O O . HIS A 1 94 ? 13.780 18.506 -28.339 1.00 47.16 94 HIS A O 1
ATOM 789 N N . GLY A 1 95 ? 15.003 16.786 -27.578 1.00 42.28 95 GLY A N 1
ATOM 790 C CA . GLY A 1 95 ? 14.609 15.835 -28.619 1.00 42.28 95 GLY A CA 1
ATOM 791 C C . GLY A 1 95 ? 14.687 14.416 -28.078 1.00 42.28 95 GLY A C 1
ATOM 792 O O . GLY A 1 95 ? 15.753 13.924 -27.744 1.00 42.28 95 GLY A O 1
ATOM 793 N N . THR A 1 96 ? 13.530 13.801 -27.890 1.00 45.69 96 THR A N 1
ATOM 794 C CA . THR A 1 96 ? 13.345 12.450 -27.372 1.00 45.69 96 THR A CA 1
ATOM 795 C C . THR A 1 96 ? 13.865 11.413 -28.364 1.00 45.69 96 THR A C 1
ATOM 797 O O . THR A 1 96 ? 13.094 10.939 -29.200 1.00 45.69 96 THR A O 1
ATOM 800 N N . ASP A 1 97 ? 15.127 11.012 -28.252 1.00 44.62 97 ASP A N 1
ATOM 801 C CA . ASP A 1 97 ? 15.580 9.777 -28.887 1.00 44.62 97 ASP A CA 1
ATOM 802 C C . ASP A 1 97 ? 15.055 8.605 -28.060 1.00 44.62 97 ASP A C 1
ATOM 804 O O . ASP A 1 97 ? 15.659 8.111 -27.107 1.00 44.62 97 ASP A O 1
ATOM 808 N N . ILE A 1 98 ? 13.829 8.207 -28.403 1.00 45.72 98 ILE A N 1
ATOM 809 C CA . ILE A 1 98 ? 13.318 6.880 -28.103 1.00 45.72 98 ILE A CA 1
ATOM 810 C C . ILE A 1 98 ? 14.266 5.934 -28.829 1.00 45.72 98 ILE A C 1
ATOM 812 O O . ILE A 1 98 ? 14.143 5.733 -30.034 1.00 45.72 98 ILE A O 1
ATOM 816 N N . ASP A 1 99 ? 15.222 5.403 -28.077 1.00 47.59 99 ASP A N 1
ATOM 817 C CA . ASP A 1 99 ? 16.033 4.246 -28.418 1.00 47.59 99 ASP A CA 1
ATOM 818 C C . ASP A 1 99 ? 15.099 3.194 -29.039 1.00 47.59 99 ASP A C 1
ATOM 820 O O . ASP A 1 99 ? 14.298 2.546 -28.350 1.00 47.59 99 ASP A O 1
ATOM 824 N N . THR A 1 100 ? 15.083 3.111 -30.373 1.00 47.81 100 THR A N 1
ATOM 825 C CA . THR A 1 100 ? 14.255 2.151 -31.100 1.00 47.81 100 THR A CA 1
ATOM 826 C C . THR A 1 100 ? 14.946 0.808 -30.983 1.00 47.81 100 THR A C 1
ATOM 828 O O . THR A 1 100 ? 15.583 0.311 -31.909 1.00 47.81 100 THR A O 1
ATOM 831 N N . ARG A 1 101 ? 14.800 0.207 -29.796 1.00 55.84 101 ARG A N 1
ATOM 832 C CA . ARG A 1 101 ? 15.029 -1.218 -29.583 1.00 55.84 101 ARG A CA 1
ATOM 833 C C . ARG A 1 101 ? 14.423 -1.962 -30.780 1.00 55.84 101 ARG A C 1
ATOM 835 O O . ARG A 1 101 ? 13.290 -1.625 -31.160 1.00 55.84 101 ARG A O 1
ATOM 842 N N . PRO A 1 102 ? 15.138 -2.938 -31.380 1.00 55.59 102 PRO A N 1
ATOM 843 C CA . PRO A 1 102 ? 14.585 -3.752 -32.462 1.00 55.59 102 PRO A CA 1
ATOM 844 C C . PRO A 1 102 ? 13.195 -4.216 -32.031 1.00 55.59 102 PRO A C 1
ATOM 846 O O . PRO A 1 102 ? 13.027 -4.474 -30.839 1.00 55.59 102 PRO A O 1
ATOM 849 N N . PRO A 1 103 ? 12.186 -4.236 -32.923 1.00 54.97 103 PRO A N 1
ATOM 850 C CA . PRO A 1 103 ? 10.791 -4.353 -32.526 1.00 54.97 103 PRO A CA 1
ATOM 851 C C . PRO A 1 103 ? 10.627 -5.582 -31.641 1.00 54.97 103 PRO A C 1
ATOM 853 O O . PRO A 1 103 ? 10.584 -6.702 -32.146 1.00 54.97 103 PRO A O 1
ATOM 856 N N . ASP A 1 104 ? 10.581 -5.363 -30.319 1.00 62.03 104 ASP A N 1
ATOM 857 C CA . ASP A 1 104 ? 10.337 -6.435 -29.368 1.00 62.03 104 ASP A CA 1
ATOM 858 C C . ASP A 1 104 ? 9.077 -7.107 -29.872 1.00 62.03 104 ASP A C 1
ATOM 860 O O . ASP A 1 104 ? 8.045 -6.437 -30.030 1.00 62.03 104 ASP A O 1
ATOM 864 N N . SER A 1 105 ? 9.197 -8.390 -30.225 1.00 80.44 105 SER A N 1
ATOM 865 C CA . SER A 1 105 ? 8.066 -9.156 -30.730 1.00 80.44 105 SER A CA 1
ATOM 866 C C . SER A 1 105 ? 6.864 -8.873 -29.829 1.00 80.44 105 SER A C 1
ATOM 868 O O . SER A 1 105 ? 7.020 -8.690 -28.617 1.00 80.44 105 SER A O 1
ATOM 870 N N . ALA A 1 106 ? 5.656 -8.805 -30.390 1.00 80.69 106 ALA A N 1
ATOM 871 C CA . ALA A 1 106 ? 4.459 -8.530 -29.589 1.00 80.69 106 ALA A CA 1
ATOM 872 C C . ALA A 1 106 ? 4.374 -9.453 -28.352 1.00 80.69 106 ALA A C 1
ATOM 874 O O . ALA A 1 106 ? 3.898 -9.050 -27.294 1.00 80.69 106 ALA A O 1
ATOM 875 N N . PHE A 1 107 ? 4.942 -10.656 -28.472 1.00 84.44 107 PHE A N 1
ATOM 876 C CA . PHE A 1 107 ? 5.168 -11.603 -27.392 1.00 84.44 107 PHE A CA 1
ATOM 877 C C . PHE A 1 107 ? 6.147 -11.119 -26.301 1.00 84.44 107 PHE A C 1
ATOM 879 O O . PHE A 1 107 ? 5.812 -11.189 -25.121 1.00 84.44 107 PHE A O 1
ATOM 886 N N . VAL A 1 108 ? 7.323 -10.589 -26.659 1.00 82.81 108 VAL A N 1
ATOM 887 C CA . VAL A 1 108 ? 8.295 -10.016 -25.703 1.00 82.81 108 VAL A CA 1
ATOM 888 C C . VAL A 1 108 ? 7.719 -8.789 -24.977 1.00 82.81 108 VAL A C 1
ATOM 890 O O . VAL A 1 108 ? 7.885 -8.635 -23.767 1.00 82.81 108 VAL A O 1
ATOM 893 N N . ARG A 1 109 ? 6.946 -7.945 -25.669 1.00 81.56 109 ARG A N 1
ATOM 894 C CA . ARG A 1 109 ? 6.248 -6.822 -25.013 1.00 81.56 109 ARG A CA 1
ATOM 895 C C . ARG A 1 109 ? 5.176 -7.312 -24.042 1.00 81.56 109 ARG A C 1
ATOM 897 O O . ARG A 1 109 ? 5.056 -6.784 -22.939 1.00 81.56 109 ARG A O 1
ATOM 904 N N . LEU A 1 110 ? 4.423 -8.343 -24.426 1.00 87.31 110 LEU A N 1
ATOM 905 C CA . LEU A 1 110 ? 3.413 -8.964 -23.571 1.00 87.31 110 LEU A CA 1
ATOM 906 C C . LEU A 1 110 ? 4.051 -9.552 -22.308 1.00 87.31 110 LEU A C 1
ATOM 908 O O . LEU A 1 110 ? 3.573 -9.263 -21.211 1.00 87.31 110 LEU A O 1
ATOM 912 N N . ILE A 1 111 ? 5.131 -10.333 -22.433 1.00 88.00 111 ILE A N 1
ATOM 913 C CA . ILE A 1 111 ? 5.798 -10.930 -21.266 1.00 88.00 111 ILE A CA 1
ATOM 914 C C . ILE A 1 111 ? 6.423 -9.856 -20.369 1.00 88.00 111 ILE A C 1
ATOM 916 O O . ILE A 1 111 ? 6.368 -9.995 -19.151 1.00 88.00 111 ILE A O 1
ATOM 920 N N . GLN A 1 112 ? 6.935 -8.756 -20.932 1.00 83.88 112 GLN A N 1
ATOM 921 C CA . GLN A 1 112 ? 7.443 -7.628 -20.149 1.00 83.88 112 GLN A CA 1
ATOM 922 C C . GLN A 1 112 ? 6.322 -6.943 -19.357 1.00 83.88 112 GLN A C 1
ATOM 924 O O . GLN A 1 112 ? 6.472 -6.711 -18.157 1.00 83.88 112 GLN A O 1
ATOM 929 N N . VAL A 1 113 ? 5.184 -6.652 -19.995 1.00 84.00 113 VAL A N 1
ATOM 930 C CA . VAL A 1 113 ? 4.022 -6.052 -19.321 1.00 84.00 113 VAL A CA 1
ATOM 931 C C . VAL A 1 113 ? 3.499 -6.988 -18.234 1.00 84.00 113 VAL A C 1
ATOM 933 O O . VAL A 1 113 ? 3.337 -6.565 -17.093 1.00 84.00 113 VAL A O 1
ATOM 936 N N . ILE A 1 114 ? 3.312 -8.273 -18.542 1.00 88.12 114 ILE A N 1
ATOM 937 C CA . ILE A 1 114 ? 2.888 -9.277 -17.558 1.00 88.12 114 ILE A CA 1
ATOM 938 C C . ILE A 1 114 ? 3.891 -9.389 -16.412 1.00 88.12 114 ILE A C 1
ATOM 940 O O . ILE A 1 114 ? 3.478 -9.428 -15.256 1.00 88.12 114 ILE A O 1
ATOM 944 N N . GLY A 1 115 ? 5.189 -9.391 -16.709 1.00 88.00 115 GLY A N 1
ATOM 945 C CA . GLY A 1 115 ? 6.249 -9.446 -15.710 1.00 88.00 115 GLY A CA 1
ATOM 946 C C . GLY A 1 115 ? 6.199 -8.257 -14.753 1.00 88.00 115 GLY A C 1
ATOM 947 O O . GLY A 1 115 ? 6.248 -8.450 -13.542 1.00 88.00 115 GLY A O 1
ATOM 948 N N . ILE A 1 116 ? 6.015 -7.037 -15.268 1.00 84.62 116 ILE A N 1
ATOM 949 C CA . ILE A 1 116 ? 5.898 -5.822 -14.446 1.00 84.62 116 ILE A CA 1
ATOM 950 C C . ILE A 1 116 ? 4.625 -5.852 -13.590 1.00 84.62 116 ILE A C 1
ATOM 952 O O . ILE A 1 116 ? 4.665 -5.494 -12.411 1.00 84.62 116 ILE A O 1
ATOM 956 N N . ILE A 1 117 ? 3.500 -6.306 -14.147 1.00 86.56 117 ILE A N 1
ATOM 957 C CA . ILE A 1 117 ? 2.233 -6.434 -13.410 1.00 86.56 117 ILE A CA 1
ATOM 958 C C . ILE A 1 117 ? 2.363 -7.471 -12.300 1.00 86.56 117 ILE A C 1
ATOM 960 O O . ILE A 1 117 ? 1.979 -7.202 -11.162 1.00 86.56 117 ILE A O 1
ATOM 964 N N . PHE A 1 118 ? 2.926 -8.636 -12.614 1.00 89.69 118 PHE A N 1
ATOM 965 C CA . PHE A 1 118 ? 3.124 -9.713 -11.655 1.00 89.69 118 PHE A CA 1
ATOM 966 C C . PHE A 1 118 ? 4.084 -9.292 -10.543 1.00 89.69 118 PHE A C 1
ATOM 968 O O . PHE A 1 118 ? 3.775 -9.501 -9.375 1.00 89.69 118 PHE A O 1
ATOM 975 N N . LEU A 1 119 ? 5.190 -8.621 -10.880 1.00 87.44 119 LEU A N 1
ATOM 976 C CA . LEU A 1 119 ? 6.127 -8.067 -9.903 1.00 87.44 119 LEU A CA 1
ATOM 977 C C . LEU A 1 119 ? 5.438 -7.050 -8.977 1.00 87.44 119 LEU A C 1
ATOM 979 O O . LEU A 1 119 ? 5.596 -7.123 -7.760 1.00 87.44 119 LEU A O 1
ATOM 983 N N . ASN A 1 120 ? 4.648 -6.128 -9.537 1.00 87.19 120 ASN A N 1
ATOM 984 C CA . ASN A 1 120 ? 3.939 -5.099 -8.772 1.00 87.19 120 ASN A CA 1
ATOM 985 C C . ASN A 1 120 ? 2.876 -5.713 -7.848 1.00 87.19 120 ASN A C 1
ATOM 987 O O . ASN A 1 120 ? 2.833 -5.389 -6.663 1.00 87.19 120 ASN A O 1
ATOM 991 N N . ILE A 1 121 ? 2.066 -6.648 -8.355 1.00 87.31 121 ILE A N 1
ATOM 992 C CA . ILE A 1 121 ? 1.070 -7.362 -7.546 1.00 87.31 121 ILE A CA 1
ATOM 993 C C . ILE A 1 121 ? 1.759 -8.195 -6.468 1.00 87.31 121 ILE A C 1
ATOM 995 O O . ILE A 1 121 ? 1.346 -8.125 -5.318 1.00 87.31 121 ILE A O 1
ATOM 999 N N . PHE A 1 122 ? 2.804 -8.954 -6.799 1.00 89.38 122 PHE A N 1
ATOM 1000 C CA . PHE A 1 122 ? 3.492 -9.815 -5.839 1.00 89.38 122 PHE A CA 1
ATOM 1001 C C . PHE A 1 122 ? 4.130 -9.002 -4.708 1.00 89.38 122 PHE A C 1
ATOM 1003 O O . PHE A 1 122 ? 3.903 -9.307 -3.539 1.00 89.38 122 PHE A O 1
ATOM 1010 N N . LEU A 1 123 ? 4.866 -7.935 -5.037 1.00 87.12 123 LEU A N 1
ATOM 1011 C CA . LEU A 1 123 ? 5.490 -7.068 -4.037 1.00 87.12 123 LEU A CA 1
ATOM 1012 C C . LEU A 1 123 ? 4.425 -6.368 -3.183 1.00 87.12 123 LEU A C 1
ATOM 1014 O O . LEU A 1 123 ? 4.502 -6.388 -1.953 1.00 87.12 123 LEU A O 1
ATOM 1018 N N . MET A 1 124 ? 3.403 -5.783 -3.813 1.00 89.00 124 MET A N 1
ATOM 1019 C CA . MET A 1 124 ? 2.400 -5.010 -3.083 1.00 8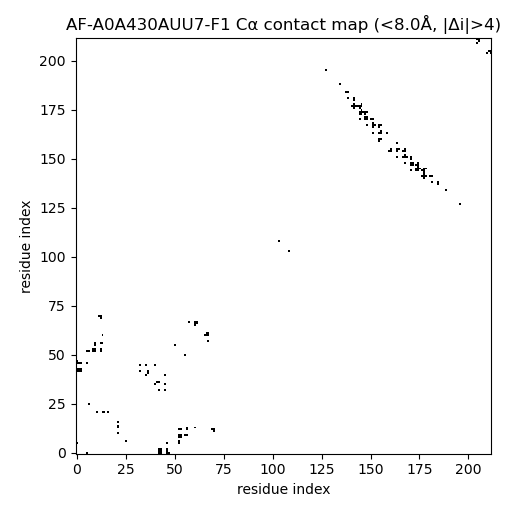9.00 124 MET A CA 1
ATOM 1020 C C . MET A 1 124 ? 1.429 -5.883 -2.279 1.00 89.00 124 MET A C 1
ATOM 1022 O O . MET A 1 124 ? 0.959 -5.454 -1.225 1.00 89.00 124 MET A O 1
ATOM 1026 N N . LEU A 1 125 ? 1.135 -7.108 -2.719 1.00 88.69 125 LEU A N 1
ATOM 1027 C CA . LEU A 1 125 ? 0.224 -8.016 -2.019 1.00 88.69 125 LEU A CA 1
ATOM 1028 C C . LEU A 1 125 ? 0.695 -8.279 -0.590 1.00 88.69 125 LEU A C 1
ATOM 1030 O O . LEU A 1 125 ? -0.113 -8.202 0.333 1.00 88.69 125 LEU A O 1
ATOM 1034 N N . TRP A 1 126 ? 1.994 -8.508 -0.388 1.00 92.12 126 TRP A N 1
ATOM 1035 C CA . TRP A 1 126 ? 2.562 -8.706 0.947 1.00 92.12 126 TRP A CA 1
ATOM 1036 C C . TRP A 1 126 ? 2.463 -7.456 1.823 1.00 92.12 126 TRP A C 1
ATOM 1038 O O . TRP A 1 126 ? 2.150 -7.560 3.009 1.00 92.12 126 TRP A O 1
ATOM 1048 N N . VAL A 1 127 ? 2.663 -6.269 1.246 1.00 91.88 127 VAL A N 1
ATOM 1049 C CA . VAL A 1 127 ? 2.523 -4.993 1.966 1.00 91.88 127 VAL A CA 1
ATOM 1050 C C . VAL A 1 127 ? 1.072 -4.765 2.393 1.00 91.88 127 VAL A C 1
ATOM 1052 O O . VAL A 1 127 ? 0.817 -4.434 3.550 1.00 91.88 127 VAL A O 1
ATOM 1055 N N . ILE A 1 128 ? 0.114 -4.988 1.489 1.00 92.19 128 ILE A N 1
ATOM 1056 C CA . ILE A 1 128 ? -1.321 -4.879 1.788 1.00 92.19 128 ILE A CA 1
ATOM 1057 C C . ILE A 1 128 ? -1.721 -5.917 2.839 1.00 92.19 128 ILE A C 1
ATOM 1059 O O . ILE A 1 128 ? -2.430 -5.584 3.786 1.00 92.19 128 ILE A O 1
ATOM 1063 N N . PHE A 1 129 ? -1.242 -7.154 2.710 1.00 92.62 129 PHE A N 1
ATOM 1064 C CA . PHE A 1 129 ? -1.498 -8.218 3.674 1.00 92.62 129 PHE A CA 1
ATOM 1065 C C . PHE A 1 129 ? -0.988 -7.851 5.073 1.00 92.62 129 PHE A C 1
ATOM 1067 O O . PHE A 1 129 ? -1.741 -7.943 6.043 1.00 92.62 129 PHE A O 1
ATOM 1074 N N . CYS A 1 130 ? 0.250 -7.360 5.177 1.00 94.06 130 CYS A N 1
ATOM 1075 C CA . CYS A 1 130 ? 0.826 -6.883 6.434 1.00 94.06 130 CYS A CA 1
ATOM 1076 C C . CYS A 1 130 ? -0.012 -5.746 7.043 1.00 94.06 130 CYS A C 1
ATOM 1078 O O . CYS A 1 130 ? -0.356 -5.786 8.225 1.00 94.06 130 CYS A O 1
ATOM 1080 N N . TRP A 1 131 ? -0.429 -4.779 6.222 1.00 93.81 131 TRP A N 1
ATOM 1081 C CA . TRP A 1 131 ? -1.300 -3.687 6.657 1.00 93.81 131 TRP A CA 1
ATOM 1082 C C . TRP A 1 131 ? -2.656 -4.168 7.183 1.00 93.81 131 TRP A C 1
ATOM 1084 O O . TRP A 1 131 ? -3.122 -3.683 8.214 1.00 93.81 131 TRP A O 1
ATOM 1094 N N . ILE A 1 132 ? -3.288 -5.132 6.511 1.00 94.25 132 ILE A N 1
ATOM 1095 C CA . ILE A 1 132 ? -4.559 -5.717 6.959 1.00 94.25 132 ILE A CA 1
ATOM 1096 C C . ILE A 1 132 ? -4.368 -6.468 8.282 1.00 94.25 132 ILE A C 1
ATOM 1098 O O . ILE A 1 132 ? -5.187 -6.317 9.188 1.00 94.25 132 ILE A O 1
ATOM 1102 N N . MET A 1 133 ? -3.282 -7.232 8.426 1.00 96.44 133 MET A N 1
ATOM 1103 C CA . MET A 1 133 ? -2.966 -7.939 9.673 1.00 96.44 133 MET A CA 1
ATOM 1104 C C . MET A 1 133 ? -2.725 -6.975 10.837 1.00 96.44 133 MET A C 1
ATOM 1106 O O . MET A 1 133 ? -3.182 -7.233 11.950 1.00 96.44 133 MET A O 1
ATOM 1110 N N . LEU A 1 134 ? -2.076 -5.837 10.585 1.00 94.50 134 LEU A N 1
ATOM 1111 C CA . LEU A 1 134 ? -1.895 -4.793 11.591 1.00 94.50 134 LEU A CA 1
ATOM 1112 C C . LEU A 1 134 ? -3.242 -4.226 12.060 1.00 94.50 134 LEU A C 1
ATOM 1114 O O . LEU A 1 134 ? -3.472 -4.099 13.263 1.00 94.50 134 LEU A O 1
ATOM 1118 N N . LEU A 1 135 ? -4.156 -3.938 11.128 1.00 94.88 135 LEU A N 1
ATOM 1119 C CA . LEU A 1 135 ? -5.506 -3.479 11.469 1.00 94.88 135 LEU A CA 1
ATOM 1120 C C . LEU A 1 135 ? -6.279 -4.535 12.257 1.00 94.88 135 LEU A C 1
ATOM 1122 O O . LEU A 1 135 ? -6.939 -4.201 13.240 1.00 94.88 135 LEU A O 1
ATOM 1126 N N . PHE A 1 136 ? -6.174 -5.801 11.854 1.00 95.56 136 PHE A N 1
ATOM 1127 C CA . PHE A 1 136 ? -6.793 -6.914 12.564 1.00 95.56 136 PHE A CA 1
ATOM 1128 C C . PHE A 1 136 ? -6.265 -7.027 13.999 1.00 95.56 136 PHE A C 1
ATOM 1130 O O . PHE A 1 136 ? -7.055 -7.127 14.935 1.00 95.56 136 PHE A O 1
ATOM 1137 N N . CYS A 1 137 ? -4.949 -6.923 14.192 1.00 96.62 137 CYS A N 1
ATOM 1138 C CA . CYS A 1 137 ? -4.324 -6.920 15.514 1.00 96.62 137 CYS A CA 1
ATOM 1139 C C . CYS A 1 137 ? -4.799 -5.732 16.373 1.00 96.62 137 CYS A C 1
ATOM 1141 O O . CYS A 1 137 ? -5.122 -5.904 17.551 1.00 96.62 137 CYS A O 1
ATOM 1143 N N . GLY A 1 138 ? -4.920 -4.540 15.779 1.00 94.19 138 GLY A N 1
ATOM 1144 C CA . GLY A 1 138 ? -5.457 -3.349 16.449 1.00 94.19 138 GLY A CA 1
ATOM 1145 C C . GLY A 1 138 ? -6.905 -3.528 16.918 1.00 94.19 138 GLY A C 1
ATOM 1146 O O . GLY A 1 138 ? -7.236 -3.225 18.069 1.00 94.19 138 GLY A O 1
ATOM 1147 N N . TRP A 1 139 ? -7.759 -4.089 16.058 1.00 95.38 139 TRP A N 1
ATOM 1148 C CA . TRP A 1 139 ? -9.146 -4.419 16.397 1.00 95.38 139 TRP A CA 1
ATOM 1149 C C . TRP A 1 139 ? -9.246 -5.510 17.464 1.00 95.38 139 TRP A C 1
ATOM 1151 O O . TRP A 1 139 ? -10.023 -5.361 18.405 1.00 95.38 139 TRP A O 1
ATOM 1161 N N . LEU A 1 140 ? -8.432 -6.564 17.365 1.00 95.75 140 LEU A N 1
ATOM 1162 C CA . LEU A 1 140 ? -8.376 -7.639 18.357 1.00 95.75 140 LEU A CA 1
ATOM 1163 C C . LEU A 1 140 ? -7.952 -7.100 19.726 1.00 95.75 140 LEU A C 1
ATOM 1165 O O . LEU A 1 140 ? -8.610 -7.382 20.724 1.00 95.75 140 LEU A O 1
ATOM 1169 N N . THR A 1 141 ? -6.907 -6.273 19.769 1.00 94.25 141 THR A N 1
ATOM 1170 C CA . THR A 1 141 ? -6.421 -5.651 21.010 1.00 94.25 141 THR A CA 1
ATOM 1171 C C . THR A 1 141 ? -7.503 -4.776 21.637 1.00 94.25 141 THR A C 1
ATOM 1173 O O . THR A 1 141 ? -7.773 -4.875 22.830 1.00 94.25 141 THR A O 1
ATOM 1176 N N . THR A 1 142 ? -8.179 -3.965 20.823 1.00 94.25 142 THR A N 1
ATOM 1177 C CA . THR A 1 142 ? -9.266 -3.091 21.281 1.00 94.25 142 THR A CA 1
ATOM 1178 C C . THR A 1 142 ? -10.448 -3.899 21.824 1.00 94.25 142 THR A C 1
ATOM 1180 O O . THR A 1 142 ? -10.961 -3.596 22.902 1.00 94.25 142 THR A O 1
ATOM 1183 N N . GLY A 1 143 ? -10.856 -4.958 21.118 1.00 92.44 143 GLY A N 1
ATOM 1184 C CA . GLY A 1 143 ? -11.933 -5.849 21.555 1.00 92.44 143 GLY A CA 1
ATOM 1185 C C . GLY A 1 143 ? -11.595 -6.592 22.848 1.00 92.44 143 GLY A C 1
ATOM 1186 O O . GLY A 1 143 ? -12.439 -6.696 23.738 1.00 92.44 143 GLY A O 1
ATOM 1187 N N . LEU A 1 144 ? -10.348 -7.043 22.993 1.00 93.88 144 LEU A N 1
ATOM 1188 C CA . LEU A 1 144 ? -9.887 -7.720 24.203 1.00 93.88 144 LEU A CA 1
ATOM 1189 C C . LEU A 1 144 ? -9.857 -6.772 25.409 1.00 93.88 144 LEU A C 1
ATOM 1191 O O . LEU A 1 144 ? -10.317 -7.136 26.490 1.00 93.88 144 LEU A O 1
ATOM 1195 N N . LEU A 1 145 ? -9.372 -5.542 25.222 1.00 93.81 145 LEU A N 1
ATOM 1196 C CA . LEU A 1 145 ? -9.366 -4.523 26.274 1.00 93.81 145 LEU A CA 1
ATOM 1197 C C . LEU A 1 145 ? -10.785 -4.146 26.715 1.00 93.81 145 LEU A C 1
ATOM 1199 O O . LEU A 1 145 ? -11.018 -3.959 27.907 1.00 93.81 145 LEU A O 1
ATOM 1203 N N . LEU A 1 146 ? -11.745 -4.100 25.786 1.00 93.12 146 LEU A N 1
ATOM 1204 C CA . LEU A 1 146 ? -13.151 -3.841 26.105 1.00 93.12 146 LEU A CA 1
ATOM 1205 C C . LEU A 1 146 ? -13.770 -4.962 26.957 1.00 93.12 146 LEU A C 1
ATOM 1207 O O . LEU A 1 146 ? -14.594 -4.695 27.829 1.00 93.12 146 LEU A O 1
ATOM 1211 N N . PHE A 1 147 ? -13.351 -6.211 26.736 1.00 91.19 147 PHE A N 1
ATOM 1212 C CA . PHE A 1 147 ? -13.814 -7.366 27.512 1.00 91.19 147 PHE A CA 1
ATOM 1213 C C . PHE A 1 147 ? -13.097 -7.522 28.868 1.00 91.19 147 PHE A C 1
ATOM 1215 O O . PHE A 1 147 ? -13.546 -8.282 29.727 1.00 91.19 147 PHE A O 1
ATOM 1222 N N . SER A 1 148 ? -12.015 -6.773 29.099 1.00 92.06 148 SER A N 1
ATOM 1223 C CA . SER A 1 148 ? -11.181 -6.843 30.307 1.00 92.06 148 SER A CA 1
ATOM 1224 C C . SER A 1 148 ? -11.961 -6.791 31.639 1.00 92.06 148 SER A C 1
ATOM 1226 O O . SER A 1 148 ? -11.691 -7.628 32.506 1.00 92.06 148 SER A O 1
ATOM 1228 N N . PRO A 1 149 ? -12.976 -5.919 31.835 1.00 90.19 149 PRO A N 1
ATOM 1229 C CA . PRO A 1 149 ? -13.714 -5.851 33.101 1.00 90.19 149 PRO A CA 1
ATOM 1230 C C . PRO A 1 149 ? -14.450 -7.138 33.468 1.00 90.19 149 PRO A C 1
ATOM 1232 O O . PRO A 1 149 ? -14.566 -7.458 34.650 1.00 90.19 149 PRO A O 1
ATOM 1235 N N . ALA A 1 150 ? -14.923 -7.900 32.478 1.00 90.69 150 ALA A N 1
ATOM 1236 C CA . ALA A 1 150 ? -15.607 -9.168 32.726 1.00 90.69 150 ALA A CA 1
ATOM 1237 C C . ALA A 1 150 ? -14.663 -10.184 33.392 1.00 90.69 150 ALA A C 1
ATOM 1239 O O . ALA A 1 150 ? -15.062 -10.891 34.319 1.00 90.69 150 ALA A O 1
ATOM 1240 N N . LEU A 1 151 ? -13.391 -10.197 32.977 1.00 88.06 151 LEU A N 1
ATOM 1241 C CA . LEU A 1 151 ? -12.350 -11.026 33.589 1.00 88.06 151 LEU A CA 1
ATOM 1242 C C . LEU A 1 151 ? -12.016 -10.557 35.014 1.00 88.06 151 LEU A C 1
ATOM 1244 O O . LEU A 1 151 ? -11.844 -11.390 35.903 1.00 88.06 151 LEU A O 1
ATOM 1248 N N . GLY A 1 152 ? -11.977 -9.240 35.251 1.00 88.69 152 GLY A N 1
ATOM 1249 C CA . GLY A 1 152 ? -11.753 -8.670 36.585 1.00 88.69 152 GLY A CA 1
ATOM 1250 C C . GLY A 1 152 ? -12.877 -8.991 37.578 1.00 88.69 152 GLY A C 1
ATOM 1251 O O . GLY A 1 152 ? -12.616 -9.296 38.737 1.00 88.69 152 GLY A O 1
ATOM 1252 N N . ILE A 1 153 ? -14.134 -8.990 37.128 1.00 90.06 153 ILE A N 1
ATOM 1253 C CA . ILE A 1 153 ? -15.280 -9.399 37.960 1.00 90.06 153 ILE A CA 1
ATOM 1254 C C . ILE A 1 153 ? -15.205 -10.898 38.281 1.00 90.06 153 ILE A C 1
ATOM 1256 O O . ILE A 1 153 ? -15.410 -11.300 39.429 1.00 90.06 153 ILE A O 1
ATOM 1260 N N . PHE A 1 154 ? -14.873 -11.726 37.288 1.00 89.50 154 PHE A N 1
ATOM 1261 C CA . PHE A 1 154 ? -14.726 -13.168 37.476 1.00 89.50 154 PHE A CA 1
ATOM 1262 C C . PHE A 1 154 ? -13.646 -13.514 38.512 1.00 89.50 154 PHE A C 1
ATOM 1264 O O . PHE A 1 154 ? -13.853 -14.410 39.337 1.00 89.50 154 PHE A O 1
ATOM 1271 N N . SER A 1 155 ? -12.521 -12.788 38.525 1.00 87.69 155 SER A N 1
ATOM 1272 C CA . SER A 1 155 ? -11.443 -13.043 39.489 1.00 87.69 155 SER A CA 1
ATOM 1273 C C . SER A 1 155 ? -11.830 -12.700 40.932 1.00 87.69 155 SER A C 1
ATOM 1275 O O . SER A 1 155 ? -11.438 -13.420 41.851 1.00 87.69 155 SER A O 1
ATOM 1277 N N . VAL A 1 156 ? -12.650 -11.662 41.141 1.0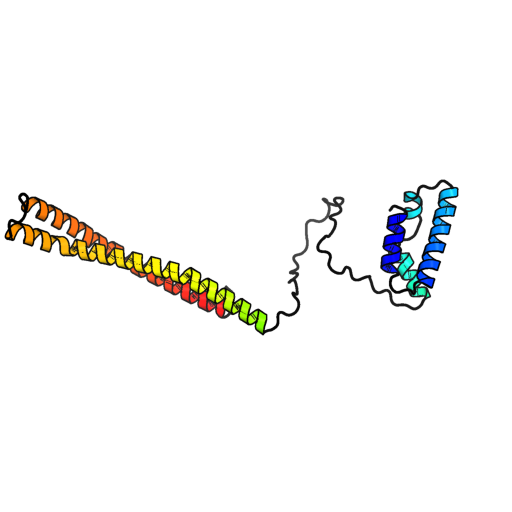0 87.81 156 VAL A N 1
ATOM 1278 C CA . VAL A 1 156 ? 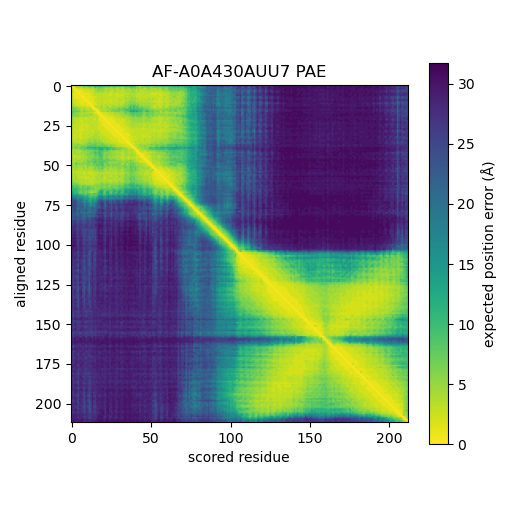-13.175 -11.298 42.470 1.00 87.81 156 VAL A CA 1
ATOM 1279 C C . VAL A 1 156 ? -14.145 -12.358 42.994 1.00 87.81 156 VAL A C 1
ATOM 1281 O O . VAL A 1 156 ? -14.043 -12.748 44.154 1.00 87.81 156 VAL A O 1
ATOM 1284 N N . ILE A 1 157 ? -15.058 -12.853 42.150 1.00 89.12 157 ILE A N 1
ATOM 1285 C CA . ILE A 1 157 ? -16.084 -13.833 42.557 1.00 89.12 157 ILE A CA 1
ATOM 1286 C C . ILE A 1 157 ? -15.463 -15.185 42.916 1.00 89.12 157 ILE A C 1
ATOM 1288 O O . ILE A 1 157 ? -15.864 -15.823 43.885 1.00 89.12 157 ILE A O 1
ATOM 1292 N N . THR A 1 158 ? -14.490 -15.633 42.128 1.00 87.19 158 THR A N 1
ATOM 1293 C CA . THR A 1 158 ? -13.860 -16.949 42.307 1.00 87.19 158 THR A CA 1
ATOM 1294 C C . THR A 1 158 ? -12.748 -16.951 43.357 1.00 87.19 158 THR A C 1
ATOM 1296 O O . THR A 1 158 ? -12.217 -18.015 43.669 1.00 87.19 158 THR A O 1
ATOM 1299 N N . ALA A 1 159 ? -12.392 -15.779 43.903 1.00 78.38 159 ALA A N 1
ATOM 1300 C CA . ALA A 1 159 ? -11.302 -15.581 44.860 1.00 78.38 159 ALA A CA 1
ATOM 1301 C C . ALA A 1 159 ? -9.952 -16.186 44.410 1.00 78.38 159 ALA A C 1
ATOM 1303 O O . ALA A 1 159 ? -9.097 -16.499 45.237 1.00 78.38 159 ALA A O 1
ATOM 1304 N N . LEU A 1 160 ? -9.734 -16.329 43.094 1.00 71.00 160 LEU A N 1
ATOM 1305 C CA . LEU A 1 160 ? -8.549 -16.983 42.517 1.00 71.00 160 LEU A CA 1
ATOM 1306 C C . LEU A 1 160 ? -7.245 -16.179 42.687 1.00 71.00 160 LEU A C 1
ATOM 1308 O O . LEU A 1 160 ? -6.173 -16.671 42.344 1.00 71.00 160 LEU A O 1
ATOM 1312 N N . GLY A 1 161 ? -7.305 -14.954 43.217 1.00 68.31 161 GLY A N 1
ATOM 1313 C CA . GLY A 1 161 ? -6.135 -14.114 43.456 1.00 68.31 161 GLY A CA 1
ATOM 1314 C C . GLY A 1 161 ? -6.219 -13.348 44.772 1.00 68.31 161 GLY A C 1
ATOM 1315 O O . GLY A 1 161 ? -7.263 -12.799 45.117 1.00 68.31 161 GLY A O 1
ATOM 1316 N N . SER A 1 162 ? -5.087 -13.236 45.474 1.00 76.50 162 SER A N 1
ATOM 1317 C CA . SER A 1 162 ? -4.980 -12.498 46.745 1.00 76.50 162 SER A CA 1
ATOM 1318 C C . SER A 1 162 ? -5.335 -11.008 46.625 1.00 76.50 162 SER A C 1
ATOM 1320 O O . SER A 1 162 ? -5.656 -10.372 47.622 1.00 76.50 162 SER A O 1
ATOM 1322 N N . PHE A 1 163 ? -5.308 -10.450 45.408 1.00 83.06 163 PHE A N 1
ATOM 1323 C CA . PHE A 1 163 ? -5.549 -9.032 45.123 1.00 83.06 163 PHE A CA 1
ATOM 1324 C C . PHE A 1 163 ? -6.686 -8.806 44.104 1.00 83.06 163 PHE A C 1
ATOM 1326 O O . PHE A 1 163 ? -6.539 -8.016 43.170 1.00 83.06 163 PHE A O 1
ATOM 1333 N N . GLY A 1 164 ? -7.829 -9.486 44.257 1.00 84.56 164 GLY A N 1
ATOM 1334 C CA . GLY A 1 164 ? -8.958 -9.392 43.312 1.00 84.56 164 GLY A CA 1
ATOM 1335 C C . GLY A 1 164 ? -9.470 -7.962 43.055 1.00 84.56 164 GLY A C 1
ATOM 1336 O O . GLY A 1 164 ? -9.678 -7.578 41.908 1.00 84.56 164 GLY A O 1
ATOM 1337 N N . LEU A 1 165 ? -9.595 -7.124 44.095 1.00 86.31 165 LEU A N 1
ATOM 1338 C CA . LEU A 1 165 ? -10.041 -5.725 43.941 1.00 86.31 165 LEU A CA 1
ATOM 1339 C C . LEU A 1 165 ? -9.062 -4.874 43.117 1.00 86.31 165 LEU A C 1
ATOM 1341 O O . LEU A 1 165 ? -9.483 -4.030 42.329 1.00 86.31 165 LEU A O 1
ATOM 1345 N N . PHE A 1 166 ? -7.755 -5.107 43.269 1.00 89.69 166 PHE A N 1
ATOM 1346 C CA . PHE A 1 166 ? -6.735 -4.421 42.475 1.00 89.69 166 PHE A CA 1
ATOM 1347 C C . PHE A 1 166 ? -6.813 -4.831 40.997 1.00 89.69 166 PHE A C 1
ATOM 1349 O O . PHE A 1 166 ? -6.769 -3.969 40.118 1.00 89.69 166 PHE A O 1
ATOM 1356 N N . GLN A 1 167 ? -7.000 -6.127 40.719 1.00 89.56 167 GLN A N 1
ATOM 1357 C CA . GLN A 1 167 ? -7.206 -6.629 39.356 1.00 89.56 167 GLN A CA 1
ATOM 1358 C C . GLN A 1 167 ? -8.454 -6.019 38.703 1.00 89.56 167 GLN A C 1
ATOM 1360 O O . GLN A 1 167 ? -8.406 -5.631 37.535 1.00 89.56 167 GLN A O 1
ATOM 1365 N N . LEU A 1 168 ? -9.544 -5.867 39.461 1.00 90.38 168 LEU A N 1
ATOM 1366 C CA . LEU A 1 168 ? -10.767 -5.225 38.985 1.00 90.38 168 LEU A CA 1
ATOM 1367 C C . LEU A 1 168 ? -10.526 -3.752 38.617 1.00 90.38 168 LEU A C 1
ATOM 1369 O O . LEU A 1 168 ? -10.863 -3.348 37.504 1.00 90.38 168 LEU A O 1
ATOM 1373 N N . SER A 1 169 ? -9.867 -2.970 39.476 1.00 92.62 169 SER A N 1
ATOM 1374 C CA . SER A 1 169 ? -9.521 -1.570 39.176 1.00 92.62 169 SER A CA 1
ATOM 1375 C C . SER A 1 169 ? -8.666 -1.433 37.910 1.00 92.62 169 SER A C 1
ATOM 1377 O O . SER A 1 169 ? -8.928 -0.568 37.072 1.00 92.62 169 SER A O 1
ATOM 1379 N N . LEU A 1 170 ? -7.680 -2.319 37.726 1.00 92.38 170 LEU A N 1
ATOM 1380 C CA . LEU A 1 170 ? -6.830 -2.327 36.533 1.00 92.38 170 LEU A CA 1
ATOM 1381 C C . LEU A 1 170 ? -7.614 -2.713 35.265 1.00 92.38 170 LEU A C 1
ATOM 1383 O O . LEU A 1 170 ? -7.406 -2.127 34.203 1.00 92.38 170 LEU A O 1
ATOM 1387 N N . SER A 1 171 ? -8.553 -3.655 35.372 1.00 94.06 171 SER A N 1
ATOM 1388 C CA . SER A 1 171 ? -9.402 -4.067 34.248 1.00 94.06 171 SER A CA 1
ATOM 1389 C C . SER A 1 171 ? -10.340 -2.952 33.766 1.00 94.06 171 SER A C 1
ATOM 1391 O O . SER A 1 171 ? -10.523 -2.778 32.560 1.00 94.06 171 SER A O 1
ATOM 1393 N N . ILE A 1 172 ? -10.868 -2.138 34.690 1.00 93.31 172 ILE A N 1
ATOM 1394 C CA . ILE A 1 172 ? -11.676 -0.951 34.373 1.00 93.31 172 ILE A CA 1
ATOM 1395 C C . ILE A 1 172 ? -10.821 0.097 33.653 1.00 93.31 172 ILE A C 1
ATOM 1397 O O . ILE A 1 172 ? -11.255 0.664 32.650 1.00 93.31 172 ILE A O 1
ATOM 1401 N N . LEU A 1 173 ? -9.589 0.320 34.116 1.00 94.81 173 LEU A N 1
ATOM 1402 C CA . LEU A 1 173 ? -8.646 1.231 33.465 1.00 94.81 173 LEU A CA 1
ATOM 1403 C C . LEU A 1 173 ? -8.337 0.778 32.027 1.00 94.81 173 LEU A C 1
ATOM 1405 O O . LEU A 1 173 ? -8.414 1.579 31.094 1.00 94.81 173 LEU A O 1
ATOM 1409 N N . PHE A 1 174 ? -8.063 -0.513 31.821 1.00 94.06 174 PHE A N 1
ATOM 1410 C CA . PHE A 1 174 ? -7.843 -1.077 30.486 1.00 94.06 174 PHE A CA 1
ATOM 1411 C C . PHE A 1 174 ? -9.078 -1.008 29.585 1.00 94.06 174 PHE A C 1
ATOM 1413 O O . PHE A 1 174 ? -8.936 -0.756 28.390 1.00 94.06 174 PHE A O 1
ATOM 1420 N N . CYS A 1 175 ? -10.280 -1.139 30.142 1.00 95.06 175 CYS A N 1
ATOM 1421 C CA . CYS A 1 175 ? -11.515 -0.888 29.402 1.00 95.06 175 CYS A CA 1
ATOM 1422 C C . CYS A 1 175 ? -11.606 0.561 28.911 1.00 95.06 175 CYS A C 1
ATOM 1424 O O . CYS A 1 175 ? -11.963 0.798 27.757 1.00 95.06 175 CYS A O 1
ATOM 1426 N N . GLY A 1 176 ? -11.185 1.526 29.736 1.00 93.06 176 GLY A N 1
ATOM 1427 C CA . GLY A 1 176 ? -11.043 2.924 29.324 1.00 93.06 176 GLY A CA 1
ATOM 1428 C C . GLY A 1 176 ? -10.125 3.085 28.107 1.00 93.06 176 GLY A C 1
ATOM 1429 O O . GLY A 1 176 ? -10.497 3.746 27.136 1.00 93.06 176 GLY A O 1
ATOM 1430 N N . PHE A 1 177 ? -8.968 2.414 28.101 1.00 93.12 177 PHE A N 1
ATOM 1431 C CA . PHE A 1 177 ? -8.094 2.385 26.921 1.00 93.12 177 PHE A CA 1
ATOM 1432 C C . PHE A 1 177 ? -8.731 1.681 25.718 1.00 93.12 177 PHE A C 1
ATOM 1434 O O . PHE A 1 177 ? -8.545 2.134 24.591 1.00 93.12 177 PHE A O 1
ATOM 1441 N N . GLY A 1 178 ? -9.521 0.627 25.935 1.00 93.81 178 GLY A N 1
ATOM 1442 C CA . GLY A 1 178 ? -10.301 -0.029 24.885 1.00 93.81 178 GLY A CA 1
ATOM 1443 C C . GLY A 1 178 ? -11.299 0.921 24.213 1.00 93.81 178 GLY A C 1
ATOM 1444 O O . GLY A 1 178 ? -11.369 0.973 22.988 1.00 93.81 178 GLY A O 1
ATOM 1445 N N . LEU A 1 179 ? -12.013 1.748 24.983 1.00 93.88 179 LEU A N 1
ATOM 1446 C CA . LEU A 1 179 ? -12.936 2.751 24.431 1.00 93.88 179 LEU A CA 1
ATOM 1447 C C . LEU A 1 179 ? -12.211 3.804 23.582 1.00 93.88 179 LEU A C 1
ATOM 1449 O O . LEU A 1 179 ? -12.667 4.136 22.484 1.00 93.88 179 LEU A O 1
ATOM 1453 N N . ILE A 1 180 ? -11.059 4.288 24.054 1.00 95.00 180 ILE A N 1
ATOM 1454 C CA . ILE A 1 180 ? -10.1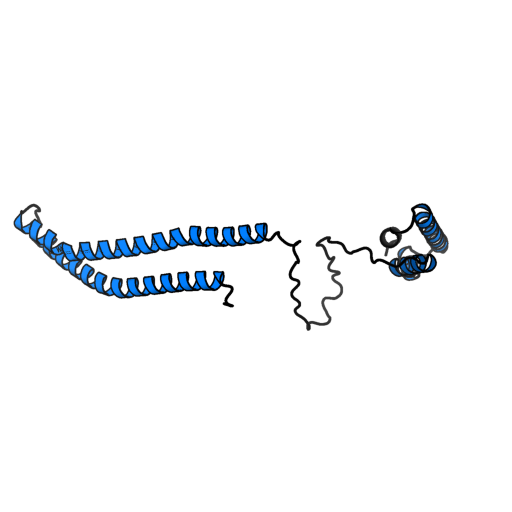94 5.188 23.275 1.00 95.00 180 ILE A CA 1
ATOM 1455 C C . ILE A 1 180 ? -9.706 4.478 22.000 1.00 95.00 180 ILE A C 1
ATOM 1457 O O . ILE A 1 180 ? -9.699 5.074 20.923 1.00 95.00 180 ILE A O 1
ATOM 1461 N N . GLY A 1 181 ? -9.374 3.188 22.099 1.00 92.62 181 GLY A N 1
ATOM 1462 C CA . GLY A 1 181 ? -9.008 2.338 20.968 1.00 92.62 181 GLY A CA 1
ATOM 1463 C C . GLY A 1 181 ? -10.079 2.316 19.876 1.00 92.62 181 GLY A C 1
ATOM 1464 O O . GLY A 1 181 ? -9.754 2.541 18.714 1.00 92.62 181 GLY A O 1
ATOM 1465 N N . ILE A 1 182 ? -11.361 2.159 20.224 1.00 94.56 182 ILE A N 1
ATOM 1466 C CA . ILE A 1 182 ? -12.472 2.182 19.247 1.00 94.56 182 ILE A CA 1
ATOM 1467 C C . ILE A 1 182 ? -12.545 3.533 18.524 1.00 94.56 182 ILE A C 1
ATOM 1469 O O . ILE A 1 182 ? -12.720 3.584 17.301 1.00 94.56 182 ILE A O 1
ATOM 1473 N N . LEU A 1 183 ? -12.388 4.632 19.267 1.00 94.00 183 LEU A N 1
ATOM 1474 C CA . LEU A 1 183 ? -12.426 5.982 18.708 1.00 94.00 183 LEU A CA 1
ATOM 1475 C C . LEU A 1 183 ? -11.303 6.210 17.685 1.00 94.00 183 LEU A C 1
ATOM 1477 O O . LEU A 1 183 ? -11.544 6.853 16.665 1.00 94.00 183 LEU A O 1
ATOM 1481 N N . ILE A 1 184 ? -10.108 5.665 17.931 1.00 94.12 184 ILE A N 1
ATOM 1482 C CA . ILE A 1 184 ? -8.946 5.772 17.032 1.00 94.12 184 ILE A CA 1
ATOM 1483 C C . ILE A 1 184 ? -9.052 4.784 15.859 1.00 94.12 184 ILE A C 1
ATOM 1485 O O . ILE A 1 184 ? -8.755 5.140 14.717 1.00 94.12 184 ILE A O 1
ATOM 1489 N N . MET A 1 185 ? -9.508 3.554 16.098 1.00 93.44 185 MET A N 1
ATOM 1490 C CA . MET A 1 185 ? -9.549 2.504 15.074 1.00 93.44 185 MET A CA 1
ATOM 1491 C C . MET A 1 185 ? -10.547 2.798 13.950 1.00 93.44 185 MET A C 1
ATOM 1493 O O . MET A 1 185 ? -10.297 2.426 12.801 1.00 93.44 185 MET A O 1
ATOM 1497 N N . ASN A 1 186 ? -11.643 3.503 14.235 1.00 92.94 186 ASN A N 1
ATOM 1498 C CA . ASN A 1 186 ? -12.637 3.884 13.228 1.00 92.94 186 ASN A CA 1
ATOM 1499 C C . ASN A 1 186 ? -12.076 4.790 12.105 1.00 92.94 186 ASN A C 1
ATOM 1501 O O . ASN A 1 186 ? -12.167 4.406 10.932 1.00 92.94 186 ASN A O 1
ATOM 1505 N N . PRO A 1 187 ? -11.482 5.969 12.391 1.00 95.19 187 PRO A N 1
ATOM 1506 C CA . PRO A 1 187 ? -10.880 6.807 11.357 1.00 95.19 187 PRO A CA 1
ATOM 1507 C C . PRO A 1 187 ? -9.681 6.128 10.691 1.00 95.19 187 PRO A C 1
ATOM 1509 O O . PRO A 1 187 ? -9.542 6.246 9.474 1.00 95.19 187 PRO A O 1
ATOM 1512 N N . VAL A 1 188 ? -8.872 5.368 11.442 1.00 94.62 188 VAL A N 1
ATOM 1513 C CA . VAL A 1 188 ? -7.740 4.609 10.884 1.00 94.62 188 VAL A CA 1
ATOM 1514 C C . VAL A 1 188 ? -8.229 3.601 9.844 1.00 94.62 188 VAL A C 1
ATOM 1516 O O . VAL A 1 188 ? -7.763 3.628 8.711 1.00 94.62 188 VAL A O 1
ATOM 1519 N N . THR A 1 189 ? -9.241 2.791 10.163 1.00 94.81 189 THR A N 1
ATOM 1520 C CA . THR A 1 189 ? -9.794 1.796 9.225 1.00 94.81 189 THR A CA 1
ATOM 1521 C C . THR A 1 189 ? -10.378 2.464 7.975 1.00 94.81 189 THR A C 1
ATOM 1523 O O . THR A 1 189 ? -10.171 1.988 6.855 1.00 94.81 189 THR A O 1
ATOM 1526 N N . LYS A 1 190 ? -11.061 3.608 8.130 1.00 94.12 190 LYS A N 1
ATOM 1527 C CA . LYS A 1 190 ? -11.597 4.379 6.996 1.00 94.12 190 LYS A CA 1
ATOM 1528 C C . LYS A 1 190 ? -10.482 4.933 6.106 1.00 94.12 190 LYS A C 1
ATOM 1530 O O . LYS A 1 190 ? -10.584 4.831 4.882 1.00 94.12 190 LYS A O 1
ATOM 1535 N N . ALA A 1 191 ? -9.430 5.492 6.703 1.00 93.62 191 ALA A N 1
ATOM 1536 C CA . ALA A 1 191 ? -8.262 5.988 5.982 1.00 93.62 191 ALA A CA 1
ATOM 1537 C C . ALA A 1 191 ? -7.548 4.848 5.241 1.00 93.62 191 ALA A C 1
ATOM 1539 O O . ALA A 1 191 ? -7.296 4.961 4.041 1.00 93.62 191 ALA A O 1
ATOM 1540 N N . SER A 1 192 ? -7.319 3.711 5.902 1.00 92.25 192 SER A N 1
ATOM 1541 C CA . SER A 1 192 ? -6.716 2.525 5.285 1.00 92.25 192 SER A CA 1
ATOM 1542 C C . SER A 1 192 ? -7.522 2.024 4.086 1.00 92.25 192 SER A C 1
ATOM 1544 O O . SER A 1 192 ? -6.950 1.772 3.027 1.00 92.25 192 SER A O 1
ATOM 1546 N N . TYR A 1 193 ? -8.853 1.951 4.197 1.00 92.81 193 TYR A N 1
ATOM 1547 C CA . TYR A 1 193 ? -9.706 1.556 3.073 1.00 92.81 193 TYR A CA 1
ATOM 1548 C C . TYR A 1 193 ? -9.613 2.538 1.893 1.00 92.81 193 TYR A C 1
ATOM 1550 O O . TYR A 1 193 ? -9.565 2.119 0.734 1.00 92.81 193 TYR A O 1
ATOM 1558 N N . GLN A 1 194 ? -9.547 3.846 2.164 1.00 92.88 194 GLN A N 1
ATOM 1559 C CA . GLN A 1 194 ? -9.370 4.861 1.120 1.00 92.88 194 GLN A CA 1
ATOM 1560 C C . GLN A 1 194 ? -8.014 4.741 0.418 1.00 92.88 194 GLN A C 1
ATOM 1562 O O . GLN A 1 194 ? -7.970 4.825 -0.811 1.00 92.88 194 GLN A O 1
ATOM 1567 N N . LEU A 1 195 ? -6.935 4.498 1.167 1.00 90.31 195 LEU A N 1
ATOM 1568 C CA . LEU A 1 195 ? -5.597 4.286 0.612 1.00 90.31 195 LEU A CA 1
ATOM 1569 C C . LEU A 1 195 ? -5.559 3.053 -0.295 1.00 90.31 195 LEU A C 1
ATOM 1571 O O . LEU A 1 195 ? -5.127 3.154 -1.443 1.00 90.31 195 LEU A O 1
ATOM 1575 N N . ILE A 1 196 ? -6.094 1.922 0.175 1.00 91.25 196 ILE A N 1
ATOM 1576 C CA . ILE A 1 196 ? -6.167 0.677 -0.604 1.00 91.25 196 ILE A CA 1
ATOM 1577 C C . ILE A 1 196 ? -6.990 0.897 -1.880 1.00 91.25 196 ILE A C 1
ATOM 1579 O O . ILE A 1 196 ? -6.549 0.551 -2.976 1.00 91.25 196 ILE A O 1
ATOM 1583 N N . LYS A 1 197 ? -8.158 1.544 -1.779 1.00 90.94 197 LYS A N 1
ATOM 1584 C CA . LYS A 1 197 ? -8.996 1.861 -2.945 1.00 90.94 197 LYS A CA 1
ATOM 1585 C C . LYS A 1 197 ? -8.280 2.775 -3.942 1.00 90.94 197 LYS A C 1
ATOM 1587 O O . LYS A 1 197 ? -8.393 2.563 -5.150 1.00 90.94 197 LYS A O 1
ATOM 1592 N N . SER A 1 198 ? -7.572 3.790 -3.452 1.00 88.69 198 SER A N 1
ATOM 1593 C CA . SER A 1 198 ? -6.797 4.706 -4.292 1.00 88.69 198 SER A CA 1
ATOM 1594 C C . SER A 1 198 ? -5.685 3.962 -5.031 1.00 88.69 198 SER A C 1
ATOM 1596 O O . SER A 1 198 ? -5.554 4.120 -6.243 1.00 88.69 198 SER A O 1
ATOM 1598 N N . TYR A 1 199 ? -4.971 3.070 -4.337 1.00 87.94 199 TYR A N 1
ATOM 1599 C CA . TYR A 1 199 ? -3.942 2.222 -4.932 1.00 87.94 199 TYR A CA 1
ATOM 1600 C C . TYR A 1 199 ? -4.503 1.318 -6.038 1.00 87.94 199 TYR A C 1
ATOM 1602 O O . TYR A 1 199 ? -3.991 1.341 -7.155 1.00 87.94 199 TYR A O 1
ATOM 1610 N N . PHE A 1 200 ? -5.587 0.579 -5.780 1.00 85.75 200 PHE A N 1
ATOM 1611 C CA . PHE A 1 200 ? -6.203 -0.277 -6.803 1.00 85.75 200 PHE A CA 1
ATOM 1612 C C . PHE A 1 200 ? -6.692 0.529 -8.011 1.00 85.75 200 PHE A C 1
ATOM 1614 O O . PHE A 1 200 ? -6.522 0.107 -9.155 1.00 85.75 200 PHE A O 1
ATOM 1621 N N . LYS A 1 201 ? -7.269 1.714 -7.775 1.00 88.19 201 LYS A N 1
ATOM 1622 C CA . LYS A 1 201 ? -7.708 2.610 -8.852 1.00 88.19 201 LYS A CA 1
ATOM 1623 C C . LYS A 1 201 ? -6.527 3.133 -9.670 1.00 88.19 201 LYS A C 1
ATOM 1625 O O . LYS A 1 201 ? -6.638 3.217 -10.890 1.00 88.19 201 LYS A O 1
ATOM 1630 N N . TRP A 1 202 ? -5.422 3.482 -9.016 1.00 85.88 202 TRP A N 1
ATOM 1631 C CA . TRP A 1 202 ? -4.196 3.912 -9.681 1.00 85.88 202 TRP A CA 1
ATOM 1632 C C . TRP A 1 202 ? -3.583 2.774 -10.499 1.00 85.88 202 TRP A C 1
ATOM 1634 O O . TRP A 1 202 ? -3.310 2.971 -11.677 1.00 85.88 202 TRP A O 1
ATOM 1644 N N . ASN A 1 203 ? -3.479 1.570 -9.931 1.00 86.00 203 ASN A N 1
ATOM 1645 C CA . ASN A 1 203 ? -2.972 0.394 -10.632 1.00 86.00 203 ASN A CA 1
ATOM 1646 C C . ASN A 1 203 ? -3.802 0.110 -11.899 1.00 86.00 203 ASN A C 1
ATOM 1648 O O . ASN A 1 203 ? -3.250 0.002 -12.990 1.00 86.00 203 ASN A O 1
ATOM 1652 N N . LEU A 1 204 ? -5.137 0.137 -11.793 1.00 80.12 204 LEU A N 1
ATOM 1653 C CA . LEU A 1 204 ? -6.022 -0.047 -12.946 1.00 80.12 204 LEU A CA 1
ATOM 1654 C C . LEU A 1 204 ? -5.909 1.079 -13.988 1.00 80.12 204 LEU A C 1
ATOM 1656 O O . LEU A 1 204 ? -6.047 0.817 -15.181 1.00 80.12 204 LEU A O 1
ATOM 1660 N N . ARG A 1 205 ? -5.670 2.327 -13.562 1.00 82.81 205 ARG A N 1
ATOM 1661 C CA . ARG A 1 205 ? -5.460 3.464 -14.474 1.00 82.81 205 ARG A CA 1
ATOM 1662 C C . ARG A 1 205 ? -4.153 3.319 -15.251 1.00 82.81 205 ARG A C 1
ATOM 1664 O O . ARG A 1 205 ? -4.162 3.472 -16.467 1.00 82.81 205 ARG A O 1
ATOM 1671 N N . VAL A 1 206 ? -3.071 2.955 -14.563 1.00 80.38 206 VAL A N 1
ATOM 1672 C CA . VAL A 1 206 ? -1.759 2.703 -15.177 1.00 80.38 206 VAL A CA 1
ATOM 1673 C C . VAL A 1 206 ? -1.854 1.579 -16.212 1.00 80.38 206 VAL A C 1
ATOM 1675 O O . VAL A 1 206 ? -1.340 1.722 -17.316 1.00 80.38 206 VAL A O 1
ATOM 1678 N N . LEU A 1 207 ? -2.586 0.502 -15.908 1.00 74.12 207 LEU A N 1
ATOM 1679 C CA . LEU A 1 207 ? -2.817 -0.607 -16.844 1.00 74.12 207 LEU A CA 1
ATOM 1680 C C . LEU A 1 207 ? -3.604 -0.213 -18.096 1.00 74.12 207 LEU A C 1
ATOM 1682 O O . LEU A 1 207 ? -3.400 -0.793 -19.159 1.00 74.12 207 LEU A O 1
ATOM 1686 N N . ARG A 1 208 ? -4.520 0.750 -17.975 1.00 76.38 208 ARG A N 1
ATOM 1687 C CA . ARG A 1 208 ? -5.314 1.253 -19.105 1.00 76.38 208 ARG A CA 1
ATOM 1688 C C . ARG A 1 208 ? -4.544 2.236 -19.985 1.00 76.38 208 ARG A C 1
ATOM 1690 O O . ARG A 1 208 ? -5.063 2.617 -21.027 1.00 76.38 208 ARG A O 1
ATOM 1697 N N . GLY A 1 209 ? -3.337 2.640 -19.583 1.00 72.75 209 GLY A N 1
ATOM 1698 C CA . G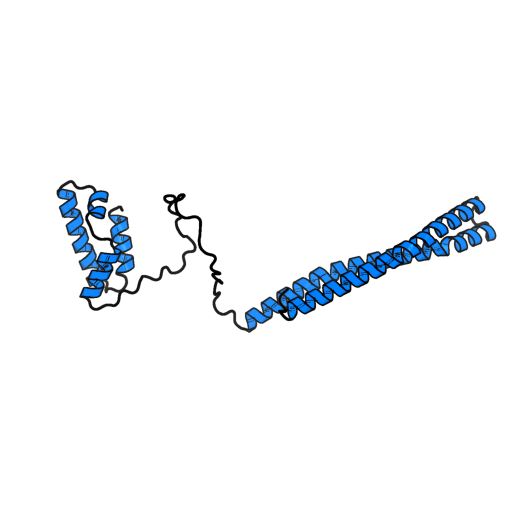LY A 1 209 ? -2.556 3.649 -20.296 1.00 72.75 209 GLY A CA 1
ATOM 1699 C C . GLY A 1 209 ? -3.182 5.046 -20.251 1.00 72.75 209 GLY A C 1
ATOM 1700 O O . GLY A 1 209 ? -2.789 5.910 -21.032 1.00 72.75 209 GLY A O 1
ATOM 1701 N N . ASP A 1 210 ? -4.146 5.277 -19.350 1.00 67.75 210 ASP A N 1
ATOM 1702 C CA . ASP A 1 210 ? -4.673 6.617 -19.102 1.00 67.75 210 ASP A CA 1
ATOM 1703 C C . ASP A 1 210 ? -3.518 7.474 -18.580 1.00 67.75 210 ASP A C 1
ATOM 1705 O O . ASP A 1 210 ? -2.870 7.109 -17.592 1.00 67.75 210 ASP A O 1
ATOM 1709 N N . ARG A 1 211 ? -3.246 8.594 -19.263 1.00 51.81 211 ARG A N 1
ATOM 1710 C CA . ARG A 1 211 ? -2.203 9.548 -18.865 1.00 51.81 211 ARG A CA 1
ATOM 1711 C C . ARG A 1 211 ? -2.400 9.903 -17.388 1.00 51.81 211 ARG A C 1
ATOM 1713 O O . ARG A 1 211 ? -3.490 10.312 -16.988 1.00 51.81 211 ARG A O 1
ATOM 1720 N N . ILE A 1 212 ? -1.352 9.639 -16.606 1.00 50.12 212 ILE A N 1
ATOM 1721 C CA . ILE A 1 212 ? -1.269 9.894 -15.162 1.00 50.12 212 ILE A CA 1
ATOM 1722 C C . ILE A 1 212 ? -1.507 11.375 -14.887 1.00 50.12 212 ILE A C 1
ATOM 1724 O O . ILE A 1 212 ? -0.941 12.199 -15.639 1.00 50.12 212 ILE A O 1
#

Organism: NCBI:txid564710

Mean predicted aligned error: 18.43 Å

Foldseek 3Di:
DAPVVQLVLLCLQQVVDDPVVNVVVVVVVVVVQVVVVVVVDHRVVSCVPDDG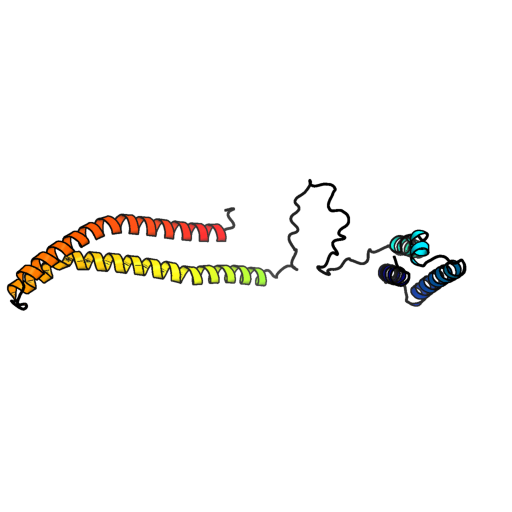SNVVSCVVCVVVVHDRDPNPPPDDPDDPPPPPPPDDDDDDDDDDPPVCDPPCPPVNVVVVVVVVLCVCCVVVVVVLVVVVVVLVVLLVLLVVLLCQLVVLVVCVVVVVDPPSVVSNVVSVVSNVVSVVSVVVSVVVVVVSVVVVVVVVVVSVCVVVVPDD

Secondary structure (DSSP, 8-state):
--HHHHHHHHHHHTTTS-HHHHHHHHHHHHHHHHHHHHTT--HHHHHHHSPPHHHHHHHHHHHTT-----------S-----TT-TTS-------------S---HHHHHHHHHHHHHHHHHHHHHHHHHHHHHHHHHHHHHHHHHHHHHHHHHHHHHT-STTHHHHHHHHHHHHHHHHHHHHHHHHHHHHHHHHHHHHHHHHHHHHTT---

Radius of gyration: 40.73 Å; Cα contacts (8 Å, |Δi|>4): 101; chains: 1; bounding box: 78×46×107 Å